Protein AF-A0A2L2LC53-F1 (afdb_monomer_lite)

Radius of gyration: 29.22 Å; chains: 1; bounding box: 79×60×82 Å

Organism: Agrobacterium tumefaciens (NCBI:txid358)

Secondary structure (DSSP, 8-state):
-PPPPHHHHHHHHHHTS-GGGTT-HHHHHHHHHHHHHHHHHHHHHHHHHHHT-TTT--HHHHHHHHHHTT--SEEEE-----------SS--TT----------TT---------STT--------TT--------------TT---TT-TTT--EEEE---HHHHHHHHHHHHHHHTT--SHHHHHHHHHHHH-TT-EEEE-SSSEEEEE-SSPPPHHHHHHHHHHHHHS-PPTTPEEEE----S-----SS------TTPPP--PEE--SS---

Sequence (276 aa):
MECPDKSAFVEERIDRILTQYRESPKLLSIIRQDLEQIADAVIEACEIPSRFDILDATGDQLTIIGRQLGWPRCHCICVPVPVFGFSCGADNPNRPIGGFACTGIDGDILTFYDVDDVDYILTMTTEAGGDFILTDNQVDATHGADWGNCASAGTGDICLSDDEVYRSYLLARRYQVRQLWDIDSLSAAAQHIWGSAATVTSLGGARVAISPGRSLTSLEMIQLPVAFRVLPLAPGISPFINYQTGKVFGFGAGWGGLCDGSSWLCPEPFDPYSCN

Foldseek 3Di:
DDQDDLVCQLVVVVVPDDPVCPPDVVVSVVSSVVSSVVSVVSNVVVCVVVCLDLVPHDDVSLQVNCVVLVHHQKDQAQDPDQADDDPPDDDDPDDRDDDDDDQPPVRDDDDQDPPDPPDRQDADDDPVDDGDDDDDPPPDPDPDDDPPQNPPGHDDMDGNPDSQQSSLLSVQLVCQVVLVADQVNLQVSLCSNLNPLWHKDDPPPLEIEIESLAADDPSVVRCVLVSVVSHNRDPSRFYWYFRDNDDEDDDDPDDDDDDPPHDHRPTHTDDSRHSD

InterPro domains:
  IPR021283 Bacteriophage baseplate wedge 1 protein [PF11041] (16-88)

pLDDT: mean 76.37, std 23.25, range [34.66, 98.31]

Structure (mmCIF, N/CA/C/O backbone):
data_AF-A0A2L2LC53-F1
#
_entry.id   AF-A0A2L2LC53-F1
#
loop_
_atom_site.group_PDB
_atom_site.id
_atom_site.type_symbol
_atom_site.label_atom_id
_atom_site.label_alt_id
_atom_site.label_comp_id
_atom_site.label_asym_id
_atom_site.label_entity_id
_atom_site.label_seq_id
_atom_site.pdbx_PDB_ins_code
_atom_site.Cartn_x
_atom_site.Cartn_y
_atom_site.Cartn_z
_atom_site.occupancy
_atom_site.B_iso_or_equiv
_atom_site.auth_seq_id
_atom_site.auth_comp_id
_atom_site.auth_asym_id
_atom_site.auth_atom_id
_atom_site.pdbx_PDB_model_num
ATOM 1 N N . MET A 1 1 ? -16.263 -6.267 11.782 1.00 72.19 1 MET A N 1
ATOM 2 C CA . MET A 1 1 ? -16.915 -6.586 13.067 1.00 72.19 1 MET A CA 1
ATOM 3 C C . MET A 1 1 ? -18.025 -5.570 13.199 1.00 72.19 1 MET A C 1
ATOM 5 O O . MET A 1 1 ? -17.742 -4.400 12.995 1.00 72.19 1 MET A O 1
ATOM 9 N N .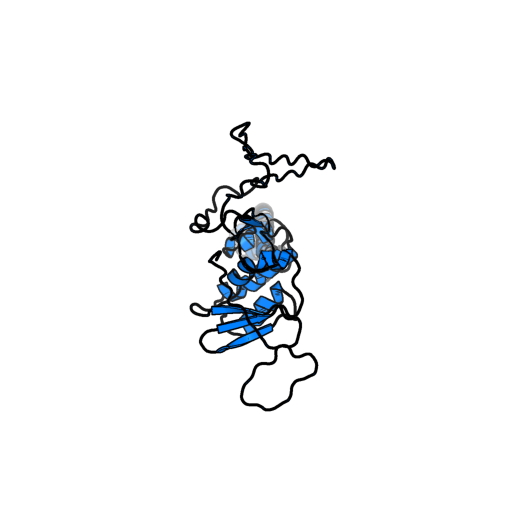 GLU A 1 2 ? -19.267 -6.006 13.360 1.00 89.50 2 GLU A N 1
ATOM 10 C CA . GLU A 1 2 ? -20.397 -5.080 13.461 1.00 89.50 2 GLU A CA 1
ATOM 11 C C . GLU A 1 2 ? -20.327 -4.375 14.820 1.00 89.50 2 GLU A C 1
ATOM 13 O O . GLU A 1 2 ? -20.141 -5.040 15.843 1.00 89.50 2 GLU A O 1
ATOM 18 N N . CYS A 1 3 ? -20.367 -3.041 14.823 1.00 94.00 3 CYS A N 1
ATOM 19 C CA . CYS A 1 3 ? -20.328 -2.262 16.058 1.00 94.00 3 CYS A CA 1
ATOM 20 C C . CYS A 1 3 ? -21.600 -2.558 16.868 1.00 94.00 3 CYS A C 1
ATOM 22 O O . CYS A 1 3 ? -22.688 -2.552 16.289 1.00 94.00 3 CYS A O 1
ATOM 24 N N . PRO A 1 4 ? -21.504 -2.823 18.182 1.00 95.31 4 PRO A N 1
ATOM 25 C CA . PRO A 1 4 ? -22.691 -3.048 18.994 1.00 95.31 4 PRO A CA 1
ATOM 26 C C . PRO A 1 4 ? -23.531 -1.768 19.082 1.00 95.31 4 PRO A C 1
ATOM 28 O O . PRO A 1 4 ? -22.988 -0.670 19.203 1.00 95.31 4 PRO A O 1
ATOM 31 N N . ASP A 1 5 ? -24.858 -1.910 19.070 1.00 97.19 5 ASP A N 1
ATOM 32 C CA . ASP A 1 5 ? -25.754 -0.790 19.357 1.00 97.19 5 ASP A CA 1
ATOM 33 C C . ASP A 1 5 ? -25.550 -0.299 20.800 1.00 97.19 5 ASP A C 1
ATOM 35 O O . ASP A 1 5 ? -25.467 -1.103 21.736 1.00 97.19 5 ASP A O 1
ATOM 39 N N . LYS A 1 6 ? -25.492 1.027 20.982 1.00 97.31 6 LYS A N 1
ATOM 40 C CA . LYS A 1 6 ? -25.231 1.653 22.287 1.00 97.31 6 LYS A CA 1
ATOM 41 C C . LYS A 1 6 ? -26.229 1.183 23.341 1.00 97.31 6 LYS A C 1
ATOM 43 O O . LYS A 1 6 ? -25.837 0.806 24.444 1.00 97.31 6 LYS A O 1
ATOM 48 N N . SER A 1 7 ? -27.518 1.204 23.001 1.00 97.00 7 SER A N 1
ATOM 49 C CA . SER A 1 7 ? -28.588 0.868 23.941 1.00 97.00 7 SER A CA 1
ATOM 50 C C . SER A 1 7 ? -28.586 -0.622 24.277 1.00 97.00 7 SER A C 1
ATOM 52 O O . SER A 1 7 ? -28.694 -0.985 25.448 1.00 97.00 7 SER A O 1
ATOM 54 N N . ALA A 1 8 ? -28.347 -1.477 23.279 1.00 96.69 8 ALA A N 1
ATOM 55 C CA . ALA A 1 8 ? -28.204 -2.911 23.481 1.00 96.69 8 ALA A CA 1
ATOM 56 C C . ALA A 1 8 ? -27.015 -3.241 24.398 1.00 96.69 8 ALA A C 1
ATOM 58 O O . ALA A 1 8 ? -27.163 -4.043 25.318 1.00 96.69 8 ALA A O 1
ATOM 59 N N . PHE A 1 9 ? -25.863 -2.587 24.203 1.00 96.69 9 PHE A N 1
ATOM 60 C CA . PHE A 1 9 ? -24.681 -2.779 25.046 1.00 96.69 9 PHE A CA 1
ATOM 61 C C . PHE A 1 9 ? -24.943 -2.389 26.507 1.00 96.69 9 PHE A C 1
ATOM 63 O O . PHE A 1 9 ? -24.564 -3.122 27.423 1.00 96.69 9 PHE A O 1
ATOM 70 N N . VAL A 1 10 ? -25.597 -1.247 26.739 1.00 97.56 10 VAL A N 1
ATOM 71 C CA . VAL A 1 10 ? -25.908 -0.763 28.092 1.00 97.56 10 VAL A CA 1
ATOM 72 C C . VAL A 1 10 ? -26.899 -1.698 28.789 1.00 97.56 10 VAL A C 1
ATOM 74 O O . VAL A 1 10 ? -26.635 -2.140 29.911 1.00 97.56 10 VAL A O 1
ATOM 77 N N . GLU A 1 11 ? -28.002 -2.057 28.130 1.00 96.25 11 GLU A N 1
ATOM 78 C CA . GLU A 1 11 ? -29.042 -2.894 28.740 1.00 96.25 11 GLU A CA 1
ATOM 79 C C . GLU A 1 11 ? -28.559 -4.334 28.977 1.00 96.25 11 GLU A C 1
ATOM 81 O O . GLU A 1 11 ? -28.806 -4.885 30.051 1.00 96.25 11 GLU A O 1
ATOM 86 N N . GLU A 1 12 ? -27.743 -4.907 28.081 1.00 96.56 12 GLU A N 1
ATOM 87 C CA . GLU A 1 12 ? -27.112 -6.218 28.303 1.00 96.56 12 GLU A CA 1
ATOM 88 C C . GLU A 1 12 ? -26.264 -6.237 29.591 1.00 96.56 12 GLU A C 1
ATOM 90 O O . GLU A 1 12 ? -26.205 -7.238 30.312 1.00 96.56 12 GLU A O 1
ATOM 95 N N . ARG A 1 13 ? -25.586 -5.128 29.909 1.00 96.06 13 ARG A N 1
ATOM 96 C CA . ARG A 1 13 ? -24.740 -5.017 31.106 1.00 96.06 13 ARG A CA 1
ATOM 97 C C . ARG A 1 13 ? -25.543 -4.750 32.368 1.00 96.06 13 ARG A C 1
ATOM 99 O O . ARG A 1 13 ? -25.193 -5.294 33.417 1.00 96.06 13 ARG A O 1
ATOM 106 N N . ILE A 1 14 ? -26.628 -3.992 32.269 1.00 95.31 14 ILE A N 1
ATOM 107 C CA . ILE A 1 14 ? -27.576 -3.799 33.372 1.00 95.31 14 ILE A CA 1
ATOM 108 C C . ILE A 1 14 ? -28.253 -5.112 33.732 1.00 95.31 14 ILE A C 1
ATOM 110 O O . ILE A 1 14 ? -28.413 -5.417 34.916 1.00 95.31 14 ILE A O 1
ATOM 114 N N . ASP A 1 15 ? -28.582 -5.935 32.739 1.00 94.62 15 ASP A N 1
ATOM 115 C CA . ASP A 1 15 ? -29.247 -7.205 32.987 1.00 94.62 15 ASP A CA 1
ATOM 116 C C . ASP A 1 15 ? -28.393 -8.188 33.798 1.00 94.62 15 ASP A C 1
ATOM 118 O O . ASP A 1 15 ? -28.944 -9.016 34.530 1.00 94.62 15 ASP A O 1
ATOM 122 N N . ARG A 1 16 ? -27.062 -8.036 33.755 1.00 94.44 16 ARG A N 1
ATOM 123 C CA . ARG A 1 16 ? -26.098 -8.818 34.547 1.00 94.44 16 ARG A CA 1
ATOM 124 C C . ARG A 1 16 ? -26.012 -8.391 36.017 1.00 94.44 16 ARG A C 1
ATOM 126 O O . ARG A 1 16 ? -25.382 -9.095 36.807 1.00 94.44 16 ARG A O 1
ATOM 133 N N . ILE A 1 17 ? -26.610 -7.262 36.404 1.00 92.62 17 ILE A N 1
ATOM 134 C CA . ILE A 1 17 ? -26.634 -6.814 37.801 1.00 92.62 17 ILE A CA 1
ATOM 135 C C . ILE A 1 17 ? -27.472 -7.796 38.631 1.00 92.62 17 ILE A C 1
ATOM 137 O O . ILE A 1 17 ? -28.609 -8.126 38.284 1.00 92.62 17 ILE A O 1
ATOM 141 N N . LEU A 1 18 ? -26.904 -8.251 39.754 1.00 86.62 18 LEU A N 1
ATOM 142 C CA . LEU A 1 18 ? -27.567 -9.164 40.688 1.00 86.62 18 LEU A CA 1
ATOM 143 C C . LEU A 1 18 ? -28.912 -8.594 41.164 1.00 86.62 18 LEU A C 1
ATOM 145 O O . LEU A 1 18 ? -29.042 -7.398 41.429 1.00 86.62 18 LEU A O 1
ATOM 149 N N . THR A 1 19 ? -29.899 -9.475 41.342 1.00 84.75 19 THR A N 1
ATOM 150 C CA . THR A 1 19 ? -31.294 -9.121 41.665 1.00 84.75 19 THR A CA 1
ATOM 151 C C . THR A 1 19 ? -31.441 -8.211 42.885 1.00 84.75 19 THR A C 1
ATOM 153 O O . THR A 1 19 ? -32.307 -7.345 42.881 1.00 84.75 19 THR A O 1
ATOM 156 N N . GLN A 1 20 ? -30.553 -8.327 43.879 1.00 80.44 20 GLN A N 1
ATOM 157 C CA . GLN A 1 20 ? -30.547 -7.484 45.085 1.00 80.44 20 GLN A CA 1
ATOM 158 C C . GLN A 1 20 ? -30.375 -5.981 44.798 1.00 80.44 20 GLN A C 1
ATOM 160 O O . GLN A 1 20 ? -30.830 -5.156 45.583 1.00 80.44 20 GLN A O 1
ATOM 165 N N . TYR A 1 21 ? -29.743 -5.609 43.681 1.00 83.31 21 TYR A N 1
ATOM 166 C CA . TYR A 1 21 ? -29.492 -4.209 43.319 1.00 83.31 21 TYR A CA 1
ATOM 167 C C . TYR A 1 21 ? -30.457 -3.667 42.254 1.00 83.31 21 TYR A C 1
ATOM 169 O O . TYR A 1 21 ? -30.441 -2.466 41.981 1.00 83.31 21 TYR A O 1
ATOM 177 N N . ARG A 1 22 ? -31.337 -4.509 41.685 1.00 84.19 22 ARG A N 1
ATOM 178 C CA . ARG A 1 22 ? -32.329 -4.082 40.677 1.00 84.19 22 ARG A CA 1
ATOM 179 C C . ARG A 1 22 ? -33.415 -3.164 41.244 1.00 84.19 22 ARG A C 1
ATOM 181 O O . ARG A 1 22 ? -34.040 -2.430 40.488 1.00 84.19 22 ARG A O 1
ATOM 188 N N . GLU A 1 23 ? -33.629 -3.173 42.557 1.00 89.88 23 GLU A N 1
ATOM 189 C CA . GLU A 1 23 ? -34.696 -2.397 43.203 1.00 89.88 23 GLU A CA 1
ATOM 190 C C . GLU A 1 23 ? -34.313 -0.934 43.495 1.00 89.88 23 GLU A C 1
ATOM 192 O O . GLU A 1 23 ? -35.171 -0.144 43.881 1.00 89.88 23 GLU A O 1
ATOM 197 N N . SER A 1 24 ? -33.046 -0.539 43.302 1.00 94.25 24 SER A N 1
ATOM 198 C CA . SER A 1 24 ? -32.581 0.831 43.563 1.00 94.25 24 SER A CA 1
ATOM 199 C C . SER A 1 24 ? -32.501 1.659 42.270 1.00 94.25 24 SER A C 1
ATOM 201 O O . SER A 1 24 ? -31.475 1.629 41.582 1.00 94.25 24 SER A O 1
ATOM 203 N N . PRO A 1 25 ? -33.529 2.463 41.928 1.00 93.25 25 PRO A N 1
ATOM 204 C CA . PRO A 1 25 ? -33.546 3.226 40.677 1.00 93.25 25 PRO A CA 1
ATOM 205 C C . PRO A 1 25 ? -32.422 4.267 40.597 1.00 93.25 25 PRO A C 1
ATOM 207 O O . PRO A 1 25 ? -31.913 4.529 39.512 1.00 93.25 25 PRO A O 1
ATOM 210 N N . LYS A 1 26 ? -31.993 4.825 41.740 1.00 94.62 26 LYS A N 1
ATOM 211 C CA . LYS A 1 26 ? -30.880 5.788 41.802 1.00 94.62 26 LYS A CA 1
ATOM 212 C C . LYS A 1 26 ? -29.529 5.146 41.489 1.00 94.62 26 LYS A C 1
ATOM 214 O O . LYS A 1 26 ? -28.679 5.779 40.876 1.00 94.62 26 LYS A O 1
ATOM 219 N N . LEU A 1 27 ? -29.319 3.901 41.920 1.00 92.69 27 LEU A N 1
ATOM 220 C CA . LEU A 1 27 ? -28.090 3.180 41.601 1.00 92.69 27 LEU A CA 1
ATOM 221 C C . LEU A 1 27 ? -28.065 2.812 40.115 1.00 92.69 27 LEU A C 1
ATOM 223 O O . LEU A 1 27 ? -27.063 3.046 39.446 1.00 92.69 27 LEU A O 1
ATOM 227 N N . LEU A 1 28 ? -29.186 2.312 39.585 1.00 94.19 28 LEU A N 1
ATOM 228 C CA . LEU A 1 28 ? -29.302 1.975 38.166 1.00 94.19 28 LEU A CA 1
ATOM 229 C C . LEU A 1 28 ? -29.114 3.191 37.254 1.00 94.19 28 LEU A C 1
ATOM 231 O O . LEU A 1 28 ? -28.514 3.047 36.195 1.00 94.19 28 LEU A O 1
ATOM 235 N N . SER A 1 29 ? -29.581 4.383 37.646 1.00 96.25 29 SER A N 1
ATOM 236 C CA . SER A 1 29 ? -29.356 5.596 36.850 1.00 96.25 29 SER A CA 1
ATOM 237 C C . SER A 1 29 ? -27.881 5.992 36.784 1.00 96.25 29 SER A C 1
ATOM 239 O O . SER A 1 29 ? -27.419 6.379 35.718 1.00 96.25 29 SER A O 1
ATOM 241 N N . ILE A 1 30 ? -27.139 5.862 37.892 1.00 96.81 30 ILE A N 1
ATOM 242 C CA . ILE A 1 30 ? -25.695 6.150 37.914 1.00 96.81 30 ILE A CA 1
ATOM 243 C C . ILE A 1 30 ? -24.949 5.130 37.047 1.00 96.81 30 ILE A C 1
ATOM 245 O O . ILE A 1 30 ? -24.181 5.512 36.172 1.00 96.81 30 ILE A O 1
ATOM 249 N N . ILE A 1 31 ? -25.243 3.836 37.221 1.00 96.19 31 ILE A N 1
ATOM 250 C CA . ILE A 1 31 ? -24.607 2.775 36.430 1.00 96.19 31 ILE A CA 1
ATOM 251 C C . ILE A 1 31 ? -24.912 2.938 34.935 1.00 96.19 31 ILE A C 1
ATOM 253 O O . ILE A 1 31 ? -24.017 2.749 34.120 1.00 96.19 31 ILE A O 1
ATOM 257 N N . ARG A 1 32 ? -26.144 3.316 34.562 1.00 97.06 32 ARG A N 1
ATOM 258 C CA . ARG A 1 32 ? -26.494 3.638 33.168 1.00 97.06 32 ARG A CA 1
ATOM 259 C C . ARG A 1 32 ? -25.615 4.740 32.607 1.00 97.06 32 ARG A C 1
ATOM 261 O O . ARG A 1 32 ? -25.020 4.541 31.560 1.00 97.06 32 ARG A O 1
ATOM 268 N N . GLN A 1 33 ? -25.512 5.860 33.316 1.00 97.94 33 GLN A N 1
ATOM 269 C CA . GLN A 1 33 ? -24.722 7.001 32.868 1.00 97.94 33 GLN A CA 1
ATOM 270 C C . GLN A 1 33 ? -23.239 6.637 32.669 1.00 97.94 33 GLN A C 1
ATOM 272 O O . GLN A 1 33 ? -22.612 7.095 31.712 1.00 97.94 33 GLN A O 1
ATOM 277 N N . ASP A 1 34 ? -22.679 5.801 33.544 1.00 97.88 34 ASP A N 1
ATOM 278 C CA . ASP A 1 34 ? -21.296 5.333 33.412 1.00 97.88 34 ASP A CA 1
ATOM 279 C C . ASP A 1 34 ? -21.141 4.338 32.250 1.00 97.88 34 ASP A C 1
ATOM 281 O O . ASP A 1 34 ? -20.200 4.430 31.459 1.00 97.88 34 ASP A O 1
ATOM 285 N N . LEU A 1 35 ? -22.084 3.401 32.100 1.00 97.56 35 LEU A N 1
ATOM 286 C CA . LEU A 1 35 ? -22.094 2.448 30.990 1.00 97.56 35 LEU A CA 1
ATOM 287 C C . LEU A 1 35 ? -22.302 3.134 29.640 1.00 97.56 35 LEU A C 1
ATOM 289 O O . LEU A 1 35 ? -21.730 2.677 28.658 1.00 97.56 35 LEU A O 1
ATOM 293 N N . GLU A 1 36 ? -23.074 4.217 29.578 1.00 97.94 36 GLU A N 1
ATOM 294 C CA . GLU A 1 36 ? -23.256 5.019 28.367 1.00 97.94 36 GLU A CA 1
ATOM 295 C C . GLU A 1 36 ? -21.937 5.647 27.907 1.00 97.94 36 GLU A C 1
ATOM 297 O O . GLU A 1 36 ? -21.631 5.576 26.720 1.00 97.94 36 GLU A O 1
ATOM 302 N N . GLN A 1 37 ? -21.124 6.178 28.829 1.00 97.75 37 GLN A N 1
ATOM 303 C CA . GLN A 1 37 ? -19.795 6.717 28.504 1.00 97.75 37 GLN A CA 1
ATOM 304 C C . GLN A 1 37 ? -18.833 5.622 28.029 1.00 97.75 37 GLN A C 1
ATOM 306 O O . GLN A 1 37 ? -18.067 5.819 27.086 1.00 97.75 37 GLN A O 1
ATOM 311 N N . ILE A 1 38 ? -18.877 4.445 28.663 1.00 97.81 38 ILE A N 1
ATOM 312 C CA . ILE A 1 38 ? -18.089 3.286 28.222 1.00 97.81 38 ILE A CA 1
ATOM 313 C C . ILE A 1 38 ? -18.554 2.826 26.837 1.00 97.81 38 ILE A C 1
ATOM 315 O O . ILE A 1 38 ? -17.721 2.506 25.992 1.00 97.81 38 ILE A O 1
ATOM 319 N N . ALA A 1 39 ? -19.864 2.800 26.592 1.00 97.56 39 ALA A N 1
ATOM 320 C CA . ALA A 1 39 ? -20.431 2.422 25.306 1.00 97.56 39 ALA A CA 1
ATOM 321 C C . ALA A 1 39 ? -19.996 3.392 24.201 1.00 97.56 39 ALA A C 1
ATOM 323 O O . ALA A 1 39 ? -19.615 2.932 23.129 1.00 97.56 39 ALA A O 1
ATOM 324 N N . ASP A 1 40 ? -19.959 4.699 24.480 1.00 97.19 40 ASP A N 1
ATOM 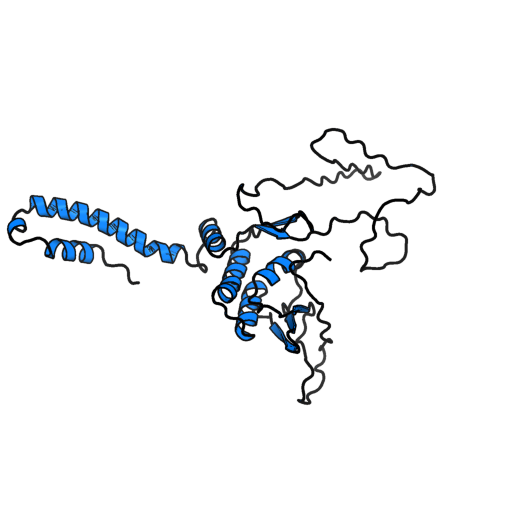325 C CA . ASP A 1 40 ? -19.423 5.698 23.548 1.00 97.19 40 ASP A CA 1
ATOM 326 C C . ASP A 1 40 ? -17.960 5.403 23.198 1.00 97.19 40 ASP A C 1
ATOM 328 O O . ASP A 1 40 ? -17.612 5.308 22.024 1.00 97.19 40 ASP A O 1
ATOM 332 N N . ALA A 1 41 ? -17.112 5.141 24.198 1.00 96.88 41 ALA A N 1
ATOM 333 C CA . ALA A 1 41 ? -15.714 4.783 23.955 1.00 96.88 41 ALA A CA 1
ATOM 334 C C . ALA A 1 41 ? -15.559 3.479 23.148 1.00 96.88 41 ALA A C 1
ATOM 336 O O . ALA A 1 41 ? -14.656 3.370 22.319 1.00 96.88 41 ALA A O 1
ATOM 337 N N . VAL A 1 42 ? -16.427 2.486 23.372 1.00 96.44 42 VAL A N 1
ATOM 338 C CA . VAL A 1 42 ? -16.432 1.228 22.608 1.00 96.44 42 VAL A CA 1
ATOM 339 C C . VAL A 1 42 ? -16.843 1.468 21.159 1.00 96.44 42 VAL A C 1
ATOM 341 O O . VAL A 1 42 ? -16.215 0.903 20.267 1.00 96.44 42 VAL A O 1
ATOM 344 N N . ILE A 1 43 ? -17.861 2.294 20.912 1.00 95.50 43 ILE A N 1
ATOM 345 C CA . ILE A 1 43 ? -18.329 2.617 19.559 1.00 95.50 43 ILE A CA 1
ATOM 346 C C . ILE A 1 43 ? -17.235 3.354 18.787 1.00 95.50 43 ILE A C 1
ATOM 348 O O . ILE A 1 43 ? -16.857 2.902 17.709 1.00 95.50 43 ILE A O 1
ATOM 352 N N . GLU A 1 44 ? -16.643 4.391 19.383 1.00 94.75 44 GLU A N 1
ATOM 353 C CA . GLU A 1 44 ? -15.508 5.119 18.800 1.00 94.75 44 GLU A CA 1
ATOM 354 C C . GLU A 1 44 ? -14.329 4.175 18.509 1.00 94.75 44 GLU A C 1
ATOM 356 O O . GLU A 1 44 ? -13.741 4.199 17.427 1.00 94.75 44 GLU A O 1
ATOM 361 N N . ALA A 1 45 ? -14.017 3.260 19.434 1.00 94.56 45 ALA A N 1
ATOM 362 C CA . ALA A 1 45 ? -12.974 2.260 19.224 1.00 94.56 45 ALA A CA 1
ATOM 363 C C . ALA A 1 45 ? -13.302 1.273 18.090 1.00 94.56 45 ALA A C 1
ATOM 365 O O . ALA A 1 45 ? -12.394 0.806 17.400 1.00 94.56 45 ALA A O 1
ATOM 366 N N . CYS A 1 46 ? -14.580 0.958 17.872 1.00 94.38 46 CYS A N 1
ATOM 367 C CA . CYS A 1 46 ? -15.003 0.101 16.769 1.00 94.38 46 CYS A CA 1
ATOM 368 C C . CYS A 1 46 ? -14.901 0.804 15.406 1.00 94.38 46 CYS A C 1
ATOM 370 O O . CYS A 1 46 ? -14.736 0.119 14.397 1.00 94.38 46 CYS A O 1
ATOM 372 N N . GLU A 1 47 ? -14.938 2.140 15.362 1.00 89.94 47 GLU A N 1
ATOM 373 C CA . GLU A 1 47 ? -14.702 2.909 14.136 1.00 89.94 47 GLU A CA 1
ATOM 374 C C . GLU A 1 47 ? -13.216 3.016 13.771 1.00 89.94 47 GLU A C 1
ATOM 376 O O . GLU A 1 47 ? -12.897 3.212 12.596 1.00 89.94 47 GLU A O 1
ATOM 381 N N . ILE A 1 48 ? -12.292 2.829 14.726 1.00 90.81 48 ILE A N 1
ATOM 382 C CA . ILE A 1 48 ? -10.842 2.955 14.492 1.00 90.81 48 ILE A CA 1
ATOM 383 C C . ILE A 1 48 ? -10.378 2.189 13.239 1.00 90.81 48 ILE A C 1
ATOM 385 O O . ILE A 1 48 ? -9.736 2.810 12.392 1.00 90.81 48 ILE A O 1
ATOM 389 N N . PRO A 1 49 ? -10.708 0.896 13.031 1.00 89.62 49 PRO A N 1
ATOM 390 C CA . PRO A 1 49 ? -10.273 0.172 11.838 1.00 89.62 49 PRO A CA 1
ATOM 391 C C . PRO A 1 49 ? -10.753 0.798 10.525 1.00 89.62 49 PRO A C 1
ATOM 393 O O . PRO A 1 49 ? -10.002 0.788 9.557 1.00 89.62 49 PRO A O 1
ATOM 396 N N . SER A 1 50 ? -11.962 1.374 10.491 1.00 88.25 50 SER A N 1
ATOM 397 C CA . SER A 1 50 ? -12.472 2.055 9.289 1.00 88.25 50 SER A CA 1
ATOM 398 C C . SER A 1 50 ? -11.718 3.348 8.978 1.00 88.25 50 SER A C 1
ATOM 400 O O . SER A 1 50 ? -11.530 3.682 7.815 1.00 88.25 50 SER A O 1
ATOM 402 N N . ARG A 1 51 ? -11.194 4.040 9.999 1.00 87.81 51 ARG A N 1
ATOM 403 C CA . ARG A 1 51 ? -10.335 5.224 9.817 1.00 87.81 51 ARG A CA 1
ATOM 404 C C . ARG A 1 51 ? -8.941 4.879 9.290 1.00 87.81 51 ARG A C 1
ATOM 406 O O . ARG A 1 51 ? -8.238 5.766 8.818 1.00 87.81 51 ARG A O 1
ATOM 413 N N . PHE A 1 52 ? -8.541 3.613 9.390 1.00 92.25 52 PHE A N 1
ATOM 414 C CA . PHE A 1 52 ? -7.269 3.099 8.888 1.00 92.25 52 PHE A CA 1
ATOM 415 C C . PHE A 1 52 ? -7.438 2.223 7.635 1.00 92.25 52 PHE A C 1
ATOM 417 O O . PHE A 1 52 ? -6.544 1.435 7.313 1.00 92.25 52 PHE A O 1
ATOM 424 N N . ASP A 1 53 ? -8.555 2.356 6.909 1.00 94.69 53 ASP A N 1
ATOM 425 C CA . ASP A 1 53 ? -8.670 1.769 5.575 1.00 94.69 53 ASP A CA 1
ATOM 426 C C . ASP A 1 53 ? -7.736 2.508 4.609 1.00 94.69 53 ASP A C 1
ATOM 428 O O . ASP A 1 53 ? -7.807 3.726 4.465 1.00 94.69 53 ASP A O 1
ATOM 432 N N . ILE A 1 54 ? -6.856 1.769 3.930 1.00 96.19 54 ILE A N 1
ATOM 433 C CA . ILE A 1 54 ? -5.921 2.321 2.941 1.00 96.19 54 ILE A CA 1
ATOM 434 C C . ILE A 1 54 ? -6.674 3.080 1.843 1.00 96.19 54 ILE A C 1
ATOM 436 O O . ILE A 1 54 ? -6.144 4.061 1.324 1.00 96.19 54 ILE A O 1
ATOM 440 N N . LEU A 1 55 ? -7.883 2.634 1.485 1.00 96.31 55 LEU A N 1
ATOM 441 C CA . LEU A 1 55 ? -8.662 3.219 0.394 1.00 96.31 55 LEU A CA 1
ATOM 442 C C . LEU A 1 55 ? -9.177 4.626 0.718 1.00 96.31 55 LEU A C 1
ATOM 444 O O . LEU A 1 55 ? -9.197 5.467 -0.176 1.00 96.31 55 LEU A O 1
ATOM 448 N N . ASP A 1 56 ? -9.509 4.887 1.983 1.00 95.56 56 ASP A N 1
ATOM 449 C CA . ASP A 1 56 ? -10.145 6.139 2.414 1.00 95.56 56 ASP A CA 1
ATOM 450 C C . ASP A 1 56 ? -9.226 7.025 3.275 1.00 95.56 56 ASP A C 1
ATOM 452 O O . ASP A 1 56 ? -9.494 8.214 3.459 1.00 95.56 56 ASP A O 1
ATOM 456 N N . ALA A 1 57 ? -8.127 6.476 3.803 1.00 95.69 57 ALA A N 1
ATOM 457 C CA . ALA A 1 57 ? -7.180 7.214 4.631 1.00 95.69 57 ALA A CA 1
ATOM 458 C C . ALA A 1 57 ? -6.493 8.346 3.849 1.00 95.69 57 ALA A C 1
ATOM 460 O O . ALA A 1 57 ? -6.104 8.193 2.685 1.00 95.69 57 ALA A O 1
ATOM 461 N N . THR A 1 58 ? -6.291 9.476 4.531 1.00 96.44 58 THR A N 1
ATOM 462 C CA . THR A 1 58 ? -5.617 10.675 4.003 1.00 96.44 58 THR A CA 1
ATOM 463 C C . THR A 1 58 ? -4.596 11.222 5.007 1.00 96.44 58 THR A C 1
ATOM 465 O O . THR A 1 58 ? -4.622 10.880 6.195 1.00 96.44 58 THR A O 1
ATOM 468 N N . GLY A 1 59 ? -3.650 12.036 4.532 1.00 95.50 59 GLY A N 1
ATOM 469 C CA . GLY A 1 59 ? -2.659 12.745 5.342 1.00 95.50 59 GLY A CA 1
ATOM 470 C C . GLY A 1 59 ? -1.905 11.841 6.323 1.00 95.50 59 GLY A C 1
ATOM 471 O O . GLY A 1 59 ? -1.260 10.859 5.933 1.00 95.50 59 GLY A O 1
ATOM 472 N N . ASP A 1 60 ? -1.997 12.169 7.612 1.00 95.38 60 ASP A N 1
ATOM 473 C CA . ASP A 1 60 ? -1.303 11.466 8.696 1.00 95.38 60 ASP A CA 1
ATOM 474 C C . ASP A 1 60 ? -1.776 10.025 8.892 1.00 95.38 60 ASP A C 1
ATOM 476 O O . ASP A 1 60 ? -0.971 9.167 9.255 1.00 95.38 60 ASP A O 1
ATOM 480 N N . GLN A 1 61 ? -3.048 9.721 8.615 1.00 95.25 61 GLN A N 1
ATOM 481 C CA . GLN A 1 61 ? -3.564 8.353 8.729 1.00 95.25 61 GLN A CA 1
ATOM 482 C C . GLN A 1 61 ? -2.809 7.430 7.773 1.00 95.25 61 GLN A C 1
ATOM 484 O O . GLN A 1 61 ? -2.294 6.387 8.180 1.00 95.25 61 GLN A O 1
ATOM 489 N N . LEU A 1 62 ? -2.662 7.860 6.519 1.00 96.31 62 LEU A N 1
ATOM 490 C CA . LEU A 1 62 ? -1.934 7.117 5.497 1.00 96.31 62 LEU A CA 1
ATOM 491 C C . LEU A 1 62 ? -0.438 7.027 5.838 1.00 96.31 62 LEU A C 1
ATOM 493 O O . LEU A 1 62 ? 0.179 5.973 5.671 1.00 96.31 62 LEU A O 1
ATOM 497 N N . THR A 1 63 ? 0.141 8.095 6.399 1.00 95.75 63 THR A N 1
ATOM 498 C CA . THR A 1 63 ? 1.522 8.101 6.911 1.00 95.75 63 THR A CA 1
ATOM 499 C C . THR A 1 63 ? 1.728 7.054 8.009 1.00 95.75 63 THR A C 1
ATOM 501 O O . THR A 1 63 ? 2.715 6.315 7.973 1.00 95.75 63 THR A O 1
ATOM 504 N N . ILE A 1 64 ? 0.796 6.950 8.963 1.00 95.00 64 ILE A N 1
ATOM 505 C CA . ILE A 1 64 ? 0.834 5.956 10.044 1.00 95.00 64 ILE A CA 1
ATOM 506 C C . ILE A 1 64 ? 0.725 4.543 9.469 1.00 95.00 64 ILE A C 1
ATOM 508 O O . ILE A 1 64 ? 1.526 3.683 9.840 1.00 95.00 64 ILE A O 1
ATOM 512 N N . ILE A 1 65 ? -0.207 4.305 8.537 1.00 95.62 65 ILE A N 1
ATOM 513 C CA . ILE A 1 65 ? -0.364 2.995 7.888 1.00 95.62 65 ILE A CA 1
ATOM 514 C C . ILE A 1 65 ? 0.928 2.597 7.174 1.00 95.62 65 ILE A C 1
ATOM 516 O O . ILE A 1 65 ? 1.439 1.498 7.393 1.00 95.62 65 ILE A O 1
ATOM 520 N N . GLY A 1 66 ? 1.497 3.490 6.363 1.00 95.75 66 GLY A N 1
ATOM 521 C CA . GLY A 1 66 ? 2.738 3.198 5.656 1.00 95.75 66 GLY A CA 1
ATOM 522 C C . GLY A 1 66 ? 3.904 2.924 6.602 1.00 95.75 66 GLY A C 1
ATOM 523 O O . GLY A 1 66 ? 4.617 1.939 6.417 1.00 95.75 66 GLY A O 1
ATOM 524 N N . ARG A 1 67 ? 4.030 3.675 7.706 1.00 94.88 67 ARG A N 1
ATOM 525 C CA . ARG A 1 67 ? 5.030 3.388 8.749 1.00 94.88 67 ARG A CA 1
ATOM 526 C C . ARG A 1 67 ? 4.861 1.982 9.336 1.00 94.88 67 ARG A C 1
ATOM 528 O O . ARG A 1 67 ? 5.854 1.276 9.483 1.00 94.88 67 ARG A O 1
ATOM 535 N N . GLN A 1 68 ? 3.629 1.555 9.619 1.00 93.19 68 GLN A N 1
ATOM 536 C CA . GLN A 1 68 ? 3.350 0.202 10.121 1.00 93.19 68 GLN A CA 1
ATOM 537 C C . GLN A 1 68 ? 3.636 -0.893 9.081 1.00 93.19 68 GLN A C 1
ATOM 539 O O . GLN A 1 68 ? 4.043 -1.995 9.440 1.00 93.19 68 GLN A O 1
ATOM 544 N N . LEU A 1 69 ? 3.494 -0.590 7.788 1.00 94.19 69 LEU A N 1
ATOM 545 C CA . LEU A 1 69 ? 3.866 -1.487 6.685 1.00 94.19 69 LEU A CA 1
ATOM 546 C C . LEU A 1 69 ? 5.378 -1.489 6.370 1.00 94.19 69 LEU A C 1
ATOM 548 O O . LEU A 1 69 ? 5.820 -2.205 5.460 1.00 94.19 69 LEU A O 1
ATOM 552 N N . GLY A 1 70 ? 6.176 -0.705 7.105 1.00 94.25 70 GLY A N 1
ATOM 553 C CA . GLY A 1 70 ? 7.608 -0.525 6.857 1.00 94.25 70 GLY A CA 1
ATOM 554 C C . GLY A 1 70 ? 7.899 0.251 5.570 1.00 94.25 70 GLY A C 1
ATOM 555 O O . GLY A 1 70 ? 8.911 0.007 4.917 1.00 94.25 70 GLY A O 1
ATOM 556 N N . TRP A 1 71 ? 6.983 1.133 5.176 1.00 96.00 71 TRP A N 1
ATOM 557 C CA . TRP A 1 71 ? 7.023 1.913 3.947 1.00 96.00 71 TRP A CA 1
ATOM 558 C C . TRP A 1 71 ? 6.688 3.384 4.244 1.00 96.00 71 TRP A C 1
ATOM 560 O O . TRP A 1 71 ? 5.535 3.778 4.091 1.00 96.00 71 TRP A O 1
ATOM 570 N N . PRO A 1 72 ? 7.639 4.187 4.760 1.00 95.50 72 PRO A N 1
ATOM 571 C CA . PRO A 1 72 ? 7.412 5.610 5.028 1.00 95.50 72 PRO A CA 1
ATOM 572 C C . PRO A 1 72 ? 7.290 6.415 3.723 1.00 95.50 72 PRO A C 1
ATOM 574 O O . PRO A 1 72 ? 7.640 5.924 2.660 1.00 95.50 72 PRO A O 1
ATOM 577 N N . ARG A 1 73 ? 6.826 7.671 3.796 1.00 94.38 73 ARG A N 1
ATOM 578 C CA . ARG A 1 73 ? 6.641 8.532 2.608 1.00 94.38 73 ARG A CA 1
ATOM 579 C C . ARG A 1 73 ? 7.934 8.912 1.897 1.00 94.38 73 ARG A C 1
ATOM 581 O O . ARG A 1 73 ? 7.917 9.095 0.684 1.00 94.38 73 ARG A O 1
ATOM 588 N N . CYS A 1 74 ? 9.009 9.091 2.655 1.00 93.25 74 CYS A N 1
ATOM 589 C CA . CYS A 1 74 ? 10.304 9.490 2.129 1.00 93.25 74 CYS A CA 1
ATOM 590 C C . CYS A 1 74 ? 11.230 8.280 2.066 1.00 93.25 74 CYS A C 1
ATOM 592 O O . CYS A 1 74 ? 11.364 7.523 3.033 1.00 93.25 74 CYS A O 1
ATOM 594 N N . HIS A 1 75 ? 11.859 8.107 0.914 1.00 89.31 75 HIS A N 1
ATOM 595 C CA . HIS A 1 75 ? 12.808 7.043 0.650 1.00 89.31 75 HIS A CA 1
ATOM 596 C C . HIS A 1 75 ? 14.118 7.651 0.181 1.00 89.31 75 HIS A C 1
ATOM 598 O O . HIS A 1 75 ? 14.106 8.494 -0.713 1.00 89.31 75 HIS A O 1
ATOM 604 N N . CYS A 1 76 ? 15.242 7.141 0.680 1.00 84.38 76 CYS A N 1
ATOM 605 C CA . CYS A 1 76 ? 16.506 7.450 0.034 1.00 84.38 76 CYS A CA 1
ATOM 606 C C . CYS A 1 76 ? 16.502 6.855 -1.374 1.00 84.38 76 CYS A C 1
ATOM 608 O O . CYS A 1 76 ? 16.219 5.658 -1.568 1.00 84.38 76 CYS A O 1
ATOM 610 N N . ILE A 1 77 ? 16.905 7.655 -2.344 1.00 81.88 77 ILE A N 1
ATOM 611 C CA . ILE A 1 77 ? 17.232 7.206 -3.683 1.00 81.88 77 ILE A CA 1
ATOM 612 C C . ILE A 1 77 ? 18.690 7.485 -4.006 1.00 81.88 77 ILE A C 1
ATOM 614 O O . ILE A 1 77 ? 19.310 8.470 -3.614 1.00 81.88 77 ILE A O 1
ATOM 618 N N . CYS A 1 78 ? 19.205 6.570 -4.806 1.00 73.62 78 CYS A N 1
ATOM 619 C CA . CYS A 1 78 ? 20.388 6.744 -5.609 1.00 73.62 78 CYS A CA 1
ATOM 620 C C . CYS A 1 78 ? 20.199 7.905 -6.588 1.00 73.62 78 CYS A C 1
ATOM 622 O O . CYS A 1 78 ? 19.769 7.684 -7.718 1.00 73.62 78 CYS A O 1
ATOM 624 N N . VAL A 1 79 ? 20.487 9.137 -6.181 1.00 65.31 79 VAL A N 1
ATOM 625 C CA . VAL A 1 79 ? 20.699 10.201 -7.162 1.00 65.31 79 VAL A CA 1
ATOM 626 C C . VAL A 1 79 ? 22.180 10.157 -7.516 1.00 65.31 79 VAL A C 1
ATOM 628 O O . VAL A 1 79 ? 22.999 10.440 -6.637 1.00 65.31 79 VAL A O 1
ATOM 631 N N . PRO A 1 80 ? 22.557 9.765 -8.749 1.00 57.03 80 PRO A N 1
ATOM 632 C CA . PRO A 1 80 ? 23.940 9.902 -9.167 1.00 57.03 80 PRO A CA 1
ATOM 633 C C . PRO A 1 80 ? 24.301 11.379 -9.041 1.00 57.03 80 PRO A C 1
ATOM 635 O O . PRO A 1 80 ? 23.579 12.239 -9.551 1.00 57.03 80 PRO A O 1
ATOM 638 N N . VAL A 1 81 ? 25.391 11.676 -8.330 1.00 54.50 81 VAL A N 1
ATOM 639 C CA . VAL A 1 81 ? 25.892 13.048 -8.226 1.00 54.50 81 VAL A CA 1
ATOM 640 C C . VAL A 1 81 ? 26.076 13.550 -9.658 1.00 54.50 81 VAL A C 1
ATOM 642 O O . VAL A 1 81 ? 26.794 12.888 -10.418 1.00 54.50 81 VAL A O 1
ATOM 645 N N . PRO A 1 82 ? 25.407 14.645 -10.069 1.00 53.44 82 PRO A N 1
ATOM 646 C CA . PRO A 1 82 ? 25.553 15.156 -11.417 1.00 53.44 82 PRO A CA 1
ATOM 647 C C . PRO A 1 82 ? 27.028 15.471 -11.615 1.00 53.44 82 PRO A C 1
ATOM 649 O O . PRO A 1 82 ? 27.593 16.351 -10.966 1.00 53.44 82 PRO A O 1
ATOM 652 N N . VAL A 1 83 ? 27.682 14.694 -12.471 1.00 49.75 83 VAL A N 1
ATOM 653 C CA . VAL A 1 83 ? 29.079 14.944 -12.769 1.00 49.75 83 VAL A CA 1
ATOM 654 C C . VAL A 1 83 ? 29.095 16.118 -13.733 1.00 49.75 83 VAL A C 1
ATOM 656 O O . VAL A 1 83 ? 28.727 15.978 -14.899 1.00 49.75 83 VAL A O 1
ATOM 659 N N . PHE A 1 84 ? 29.445 17.300 -13.228 1.00 46.84 84 PHE A N 1
ATOM 660 C CA . PHE A 1 84 ? 29.642 18.473 -14.068 1.00 46.84 84 PHE A CA 1
ATOM 661 C C . PHE A 1 84 ? 30.762 18.169 -15.069 1.00 46.84 84 PHE A C 1
ATOM 663 O O . PHE A 1 84 ? 31.913 17.956 -14.689 1.00 46.84 84 PHE A O 1
ATOM 670 N N . GLY A 1 85 ? 30.411 18.134 -16.351 1.00 47.31 85 GLY A N 1
ATOM 671 C CA . GLY A 1 85 ? 31.344 17.961 -17.454 1.00 47.31 85 GLY A CA 1
ATOM 672 C C . GLY A 1 85 ? 30.901 18.814 -18.633 1.00 47.31 85 GLY A C 1
ATOM 673 O O . GLY A 1 85 ? 29.727 18.821 -19.001 1.00 47.31 85 GLY A O 1
ATOM 674 N N . PHE A 1 86 ? 31.832 19.550 -19.231 1.00 48.91 86 PHE A N 1
ATOM 675 C CA . PHE A 1 86 ? 31.597 20.155 -20.536 1.00 48.91 86 PHE A CA 1
ATOM 676 C C . PHE A 1 86 ? 31.608 19.033 -21.581 1.00 48.91 86 PHE A C 1
ATOM 678 O O . PHE A 1 86 ? 32.495 18.179 -21.560 1.00 48.91 86 PHE A O 1
ATOM 685 N N . SER A 1 87 ? 30.619 19.007 -22.479 1.00 46.47 87 SER A N 1
ATOM 686 C CA . SER A 1 87 ? 30.603 18.068 -23.606 1.00 46.47 87 SER A CA 1
ATOM 687 C C . SER A 1 87 ? 31.844 18.307 -24.467 1.00 46.47 87 SER A C 1
ATOM 689 O O . SER A 1 87 ? 31.927 19.296 -25.195 1.00 46.47 87 SER A O 1
ATOM 691 N N . CYS A 1 88 ? 32.827 17.411 -24.382 1.00 43.09 88 CYS A N 1
ATOM 692 C CA . CYS A 1 88 ? 34.040 17.453 -25.198 1.00 43.09 88 CYS A CA 1
ATOM 693 C C . CYS A 1 88 ? 33.776 16.973 -26.635 1.00 43.09 88 CYS A C 1
ATOM 695 O O . CYS A 1 88 ? 34.542 16.173 -27.151 1.00 43.09 88 CYS A O 1
ATOM 697 N N . GLY A 1 89 ? 32.706 17.442 -27.283 1.00 49.94 89 GLY A N 1
ATOM 698 C CA . GLY A 1 89 ? 32.407 17.149 -28.685 1.00 49.94 89 GLY A CA 1
ATOM 699 C C . GLY A 1 89 ? 32.039 15.686 -28.994 1.00 49.94 89 GLY A C 1
ATOM 700 O O . GLY A 1 89 ? 32.650 14.735 -28.520 1.00 49.94 89 GLY A O 1
ATOM 701 N N . ALA A 1 90 ? 31.055 15.545 -29.886 1.00 51.38 90 ALA A N 1
ATOM 702 C CA . ALA A 1 90 ? 30.354 14.325 -30.300 1.00 51.38 90 ALA A CA 1
ATOM 703 C C . ALA A 1 90 ? 29.434 13.706 -29.227 1.00 51.38 90 ALA A C 1
ATOM 705 O O . ALA A 1 90 ? 29.872 13.132 -28.231 1.00 51.38 90 ALA A O 1
ATOM 706 N N . ASP A 1 91 ? 28.130 13.814 -29.500 1.00 46.88 91 ASP A N 1
ATOM 707 C CA . ASP A 1 91 ? 27.016 13.320 -28.693 1.00 46.88 91 ASP A CA 1
ATOM 708 C C . ASP A 1 91 ? 27.172 11.834 -28.365 1.00 46.88 91 ASP A C 1
ATOM 710 O O . ASP A 1 91 ? 27.036 10.965 -29.229 1.00 46.88 91 ASP A O 1
ATOM 714 N N . ASN A 1 92 ? 27.428 11.523 -27.097 1.00 49.66 92 ASN A N 1
ATOM 715 C CA . ASN A 1 92 ? 27.326 10.161 -26.598 1.00 49.66 92 ASN A CA 1
ATOM 716 C C . ASN A 1 92 ? 26.370 10.155 -25.394 1.00 49.66 92 ASN A C 1
ATOM 718 O O . ASN A 1 92 ? 26.767 10.578 -24.310 1.00 49.66 92 ASN A O 1
ATOM 722 N N . PRO A 1 93 ? 25.106 9.721 -25.565 1.00 54.88 93 PRO A N 1
ATOM 723 C CA . PRO A 1 93 ? 24.047 9.936 -24.574 1.00 54.88 93 PRO A CA 1
ATOM 724 C C . PRO A 1 93 ? 24.178 9.109 -23.283 1.00 54.88 93 PRO A C 1
ATOM 726 O O . PRO A 1 93 ? 23.431 9.355 -22.345 1.00 54.88 93 PRO A O 1
ATOM 729 N N . ASN A 1 94 ? 25.120 8.159 -23.198 1.00 45.91 94 ASN A N 1
ATOM 730 C CA . ASN A 1 94 ? 25.110 7.124 -22.153 1.00 45.91 94 ASN A CA 1
ATOM 731 C C . ASN A 1 94 ? 26.409 7.006 -21.330 1.00 45.91 94 ASN A C 1
ATOM 733 O O . ASN A 1 94 ? 26.739 5.909 -20.878 1.00 45.91 94 ASN A O 1
ATOM 737 N N . ARG A 1 95 ? 27.190 8.078 -21.128 1.00 46.66 95 ARG A N 1
ATOM 738 C CA . ARG A 1 95 ? 28.341 8.020 -20.201 1.00 46.66 95 ARG A CA 1
ATOM 739 C C . ARG A 1 95 ? 28.417 9.227 -19.260 1.00 46.66 95 ARG A C 1
ATOM 741 O O . ARG A 1 95 ? 28.617 10.334 -19.753 1.00 46.66 95 ARG A O 1
ATOM 748 N N . PRO A 1 96 ? 28.361 9.030 -17.928 1.00 43.69 96 PRO A N 1
ATOM 749 C CA . PRO A 1 96 ? 28.802 10.042 -16.976 1.00 43.69 96 PRO A CA 1
ATOM 750 C C . PRO A 1 96 ? 30.334 10.159 -17.054 1.00 43.69 96 PRO A C 1
ATOM 752 O O . PRO A 1 96 ? 31.060 9.198 -16.796 1.00 43.69 96 PRO A O 1
ATOM 755 N N . ILE A 1 97 ? 30.839 11.318 -17.485 1.00 42.72 97 ILE A N 1
ATOM 756 C CA . ILE A 1 97 ? 32.278 11.594 -17.610 1.00 42.72 97 ILE A CA 1
ATOM 757 C C . ILE A 1 97 ? 32.779 12.189 -16.292 1.00 42.72 97 ILE A C 1
ATOM 759 O O . ILE A 1 97 ? 32.339 13.264 -15.905 1.00 42.72 97 ILE A O 1
ATOM 763 N N . GLY A 1 98 ? 33.709 11.500 -15.625 1.00 39.12 98 GLY A N 1
ATOM 764 C CA . GLY A 1 98 ? 34.398 11.954 -14.413 1.00 39.12 98 GLY A CA 1
ATOM 765 C C . GLY A 1 98 ? 35.423 13.072 -14.642 1.00 39.12 98 GLY A C 1
ATOM 766 O O . GLY A 1 98 ? 36.307 12.909 -15.474 1.00 39.12 98 GLY A O 1
ATOM 767 N N . GLY A 1 99 ? 35.349 14.127 -13.817 1.00 34.66 99 GLY A N 1
ATOM 768 C CA . GLY A 1 99 ? 36.491 14.867 -13.245 1.00 34.66 99 GLY A CA 1
ATOM 769 C C . GLY A 1 99 ? 37.271 15.863 -14.123 1.00 34.66 99 GLY A C 1
ATOM 770 O O . GLY A 1 99 ? 37.775 15.532 -15.188 1.00 34.66 99 GLY A O 1
ATOM 771 N N . PHE A 1 100 ? 37.438 17.085 -13.601 1.00 39.59 100 PHE A N 1
ATOM 772 C CA . PHE A 1 100 ? 38.057 18.259 -14.233 1.00 39.59 100 PHE A CA 1
ATOM 773 C C . PHE A 1 100 ? 39.541 18.110 -14.625 1.00 39.59 100 PHE A C 1
ATOM 775 O O . PHE A 1 100 ? 40.391 17.874 -13.771 1.00 39.59 100 PHE A O 1
ATOM 782 N N . ALA A 1 101 ? 39.847 18.409 -15.894 1.00 34.81 101 ALA A N 1
ATOM 783 C CA . ALA A 1 101 ? 40.951 19.281 -16.321 1.00 34.81 101 ALA A CA 1
ATOM 784 C C . ALA A 1 101 ? 40.809 19.587 -17.825 1.00 34.81 101 ALA A C 1
ATOM 786 O O . ALA A 1 101 ? 41.371 18.897 -18.674 1.00 34.81 101 ALA A O 1
ATOM 787 N N . CYS A 1 102 ? 40.076 20.645 -18.166 1.00 37.16 102 CYS A N 1
ATOM 788 C CA . CYS A 1 102 ? 40.319 21.350 -19.419 1.00 37.16 102 CYS A CA 1
ATOM 789 C C . CYS A 1 102 ? 40.984 22.669 -19.045 1.00 37.16 102 CYS A C 1
ATOM 791 O O . CYS A 1 102 ? 40.354 23.535 -18.446 1.00 37.16 102 CYS A O 1
ATOM 793 N N . THR A 1 103 ? 42.263 22.818 -19.377 1.00 37.69 103 THR A N 1
ATOM 794 C CA . THR A 1 103 ? 42.834 24.148 -19.586 1.00 37.69 103 THR A CA 1
ATOM 795 C C . THR A 1 103 ? 41.979 24.831 -20.647 1.00 37.69 103 THR A C 1
ATOM 797 O O . THR A 1 103 ? 41.854 24.300 -21.754 1.00 37.69 103 THR A O 1
ATOM 800 N N . GLY A 1 104 ? 41.359 25.964 -20.308 1.00 40.91 104 GLY A N 1
ATOM 801 C CA . GLY A 1 104 ? 40.717 26.809 -21.309 1.00 40.91 104 GLY A CA 1
ATOM 802 C C . GLY A 1 104 ? 41.718 27.168 -22.408 1.00 40.91 104 GLY A C 1
ATOM 803 O O . GLY A 1 104 ? 42.929 27.161 -22.178 1.00 40.91 104 GLY A O 1
ATOM 804 N N . ILE A 1 105 ? 41.216 27.495 -23.599 1.00 44.50 105 ILE A N 1
ATOM 805 C CA . ILE A 1 105 ? 42.046 27.911 -24.743 1.00 44.50 105 ILE A CA 1
ATOM 806 C C . ILE A 1 105 ? 42.910 29.148 -24.384 1.00 44.50 105 ILE A C 1
ATOM 808 O O . ILE A 1 105 ? 43.959 29.343 -24.993 1.00 44.50 105 ILE A O 1
ATOM 812 N N . ASP A 1 106 ? 42.547 29.873 -23.314 1.00 50.06 106 ASP A N 1
ATOM 813 C CA . ASP A 1 106 ? 43.242 31.060 -22.795 1.00 50.06 106 ASP A CA 1
ATOM 814 C C . ASP A 1 106 ? 43.958 30.868 -21.433 1.00 50.06 106 ASP A C 1
ATOM 816 O O . ASP A 1 106 ? 44.587 31.796 -20.935 1.00 50.06 106 ASP A O 1
ATOM 820 N N . GLY A 1 107 ? 43.930 29.671 -20.828 1.00 42.81 107 GLY A N 1
ATOM 821 C CA . GLY A 1 107 ? 44.716 29.358 -19.619 1.00 42.81 107 GLY A CA 1
ATOM 822 C C . GLY A 1 107 ? 44.149 29.803 -18.259 1.00 42.81 107 GLY A C 1
ATOM 823 O O . GLY A 1 107 ? 44.818 29.583 -17.249 1.00 42.81 107 GLY A O 1
ATOM 824 N N . ASP A 1 108 ? 42.938 30.359 -18.191 1.00 44.75 108 ASP A N 1
ATOM 825 C CA . ASP A 1 108 ? 42.334 30.772 -16.916 1.00 44.75 108 ASP A CA 1
ATOM 826 C C . ASP A 1 108 ? 41.785 29.590 -16.096 1.00 44.75 108 ASP A C 1
ATOM 828 O O . ASP A 1 108 ? 41.102 28.693 -16.600 1.00 44.75 108 ASP A O 1
ATOM 832 N N . ILE A 1 109 ? 42.106 29.600 -14.799 1.00 43.00 109 ILE A N 1
ATOM 833 C CA . ILE A 1 109 ? 41.693 28.609 -13.800 1.00 43.00 109 ILE A CA 1
ATOM 834 C C . ILE A 1 109 ? 40.430 29.126 -13.105 1.00 43.00 109 ILE A C 1
ATOM 836 O O . ILE A 1 109 ? 40.462 30.175 -12.466 1.00 43.00 109 ILE A O 1
ATOM 840 N N . LEU A 1 110 ? 39.331 28.372 -13.182 1.00 43.69 110 LEU A N 1
ATOM 841 C CA . LEU A 1 110 ? 38.149 28.601 -12.347 1.00 43.69 110 LEU A CA 1
ATOM 842 C C . LEU A 1 110 ? 38.498 28.280 -10.887 1.00 43.69 110 LEU A C 1
ATOM 844 O O . LEU A 1 110 ? 38.810 27.134 -10.560 1.00 43.69 110 LEU A O 1
ATOM 848 N N . THR A 1 111 ? 38.456 29.281 -10.012 1.00 43.22 111 THR A N 1
ATOM 849 C CA . THR A 1 111 ? 38.645 29.112 -8.569 1.00 43.22 111 THR A CA 1
ATOM 850 C C . THR A 1 111 ? 37.304 29.193 -7.848 1.00 43.22 111 THR A C 1
ATOM 852 O O . THR A 1 111 ? 36.535 30.134 -8.028 1.00 43.22 111 THR A O 1
ATOM 855 N N . PHE A 1 112 ? 37.023 28.191 -7.017 1.00 41.84 112 PHE A N 1
ATOM 856 C CA . PHE A 1 112 ? 35.907 28.225 -6.079 1.00 41.84 112 PHE A CA 1
ATOM 857 C C . PHE A 1 112 ? 36.358 28.993 -4.837 1.00 41.84 112 PHE A C 1
ATOM 859 O O . PHE A 1 112 ? 37.378 28.647 -4.239 1.00 41.84 112 PHE A O 1
ATOM 866 N N . TYR A 1 113 ? 35.617 30.034 -4.467 1.00 45.25 113 TYR A N 1
ATOM 867 C CA . TYR A 1 113 ? 35.779 30.693 -3.179 1.00 45.25 113 TYR A CA 1
ATOM 868 C C . TYR A 1 113 ? 34.667 30.208 -2.259 1.00 45.25 113 TYR A C 1
ATOM 870 O O . TYR A 1 113 ? 33.495 30.477 -2.501 1.00 45.25 113 TYR A O 1
ATOM 878 N N . ASP A 1 114 ? 35.067 29.462 -1.237 1.00 45.16 114 ASP A N 1
ATOM 879 C CA . ASP A 1 114 ? 34.239 29.165 -0.077 1.00 45.16 114 ASP A CA 1
ATOM 880 C C . ASP A 1 114 ? 34.128 30.454 0.738 1.00 45.16 114 ASP A C 1
ATOM 882 O O . ASP A 1 114 ? 35.148 30.983 1.197 1.00 45.16 114 ASP A O 1
ATOM 886 N N . VAL A 1 115 ? 32.932 31.041 0.778 1.00 52.56 115 VAL A N 1
ATOM 887 C CA . VAL A 1 115 ? 32.740 32.343 1.426 1.00 52.56 115 VAL A CA 1
ATOM 888 C C . VAL A 1 115 ? 32.290 32.165 2.869 1.00 52.56 115 VAL A C 1
ATOM 890 O O . VAL A 1 115 ? 32.690 32.984 3.684 1.00 52.56 115 VAL A O 1
ATOM 893 N N . ASP A 1 116 ? 31.574 31.084 3.197 1.00 49.34 116 ASP A N 1
ATOM 894 C CA . ASP A 1 116 ? 31.093 30.759 4.541 1.00 49.34 116 ASP A CA 1
ATOM 895 C C . ASP A 1 116 ? 30.755 29.248 4.608 1.00 49.34 116 ASP A C 1
ATOM 897 O O . ASP A 1 116 ? 30.075 28.752 3.710 1.00 49.34 116 ASP A O 1
ATOM 901 N N . ASP A 1 117 ? 31.166 28.544 5.681 1.00 51.81 117 ASP A N 1
ATOM 902 C CA . ASP A 1 117 ? 31.073 27.076 5.931 1.00 51.81 117 ASP A CA 1
ATOM 903 C C . ASP A 1 117 ? 29.643 26.458 5.902 1.00 51.81 117 ASP A C 1
ATOM 905 O O . ASP A 1 117 ? 29.400 25.393 6.479 1.00 51.81 117 ASP A O 1
ATOM 909 N N . VAL A 1 118 ? 28.654 27.126 5.310 1.00 51.53 118 VAL A N 1
ATOM 910 C CA . VAL A 1 118 ? 27.239 26.758 5.423 1.00 51.53 118 VAL A CA 1
ATOM 911 C C . VAL A 1 118 ? 26.559 26.540 4.071 1.00 51.53 118 VAL A C 1
ATOM 913 O O . VAL A 1 118 ? 25.662 25.712 4.032 1.00 51.53 118 VAL A O 1
ATOM 916 N N . ASP A 1 119 ? 27.004 27.143 2.958 1.00 47.22 119 ASP A N 1
ATOM 917 C CA . ASP A 1 119 ? 26.351 26.954 1.649 1.00 47.22 119 ASP A CA 1
ATOM 918 C C . ASP A 1 119 ? 27.312 27.147 0.456 1.00 47.22 119 ASP A C 1
ATOM 920 O O . ASP A 1 119 ? 28.023 28.147 0.356 1.00 47.22 119 ASP A O 1
ATOM 924 N N . TYR A 1 120 ? 27.279 26.237 -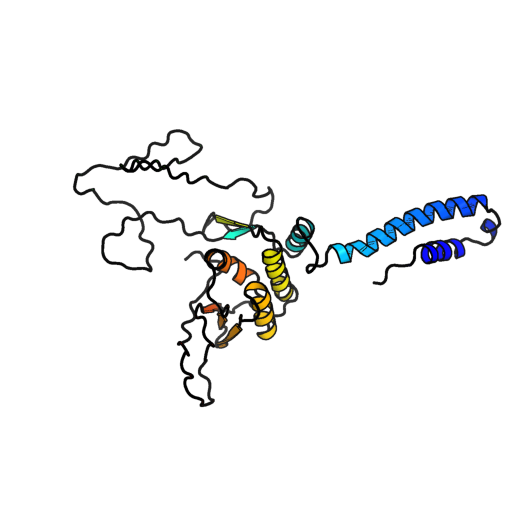0.529 1.00 45.62 120 TYR A N 1
ATOM 925 C CA . TYR A 1 120 ? 27.951 26.443 -1.819 1.00 45.62 120 TYR A CA 1
ATOM 926 C C . TYR A 1 120 ? 27.059 27.270 -2.755 1.00 45.62 120 TYR A C 1
ATOM 928 O O . TYR A 1 120 ? 26.129 26.744 -3.366 1.00 45.62 120 TYR A O 1
ATOM 936 N N . ILE A 1 121 ? 27.360 28.559 -2.926 1.00 44.19 121 ILE A N 1
ATOM 937 C CA . ILE A 1 121 ? 26.688 29.402 -3.925 1.00 44.19 121 ILE A CA 1
ATOM 938 C C . ILE A 1 121 ? 27.467 29.333 -5.241 1.00 44.19 121 ILE A C 1
ATOM 940 O O . ILE A 1 121 ? 28.574 29.856 -5.359 1.00 44.19 121 ILE A O 1
ATOM 944 N N . LEU A 1 122 ? 26.885 28.692 -6.256 1.00 42.28 122 LEU A N 1
ATOM 945 C CA . LEU A 1 122 ? 27.449 28.670 -7.603 1.00 42.28 122 LEU A CA 1
ATOM 946 C C . LEU A 1 122 ? 26.932 29.871 -8.406 1.00 42.28 122 LEU A C 1
ATOM 948 O O . LEU A 1 122 ? 25.901 29.791 -9.070 1.00 42.28 122 LEU A O 1
ATOM 952 N N . THR A 1 123 ? 27.640 30.997 -8.356 1.00 41.50 123 THR A N 1
ATOM 953 C CA . THR A 1 123 ? 27.269 32.187 -9.136 1.00 41.50 123 THR A CA 1
ATOM 954 C C . THR A 1 123 ? 27.883 32.108 -10.534 1.00 41.50 123 THR A C 1
ATOM 956 O O . THR A 1 123 ? 29.094 32.247 -10.699 1.00 41.50 123 THR A O 1
ATOM 959 N N . MET A 1 124 ? 27.063 31.890 -11.565 1.00 43.56 124 MET A N 1
ATOM 960 C CA . MET A 1 124 ? 27.490 32.028 -12.961 1.00 43.56 124 MET A CA 1
ATOM 961 C C . MET A 1 124 ? 27.097 33.407 -13.490 1.00 43.56 124 MET A C 1
ATOM 963 O O . MET A 1 124 ? 25.948 33.642 -13.856 1.00 43.56 124 MET A O 1
ATOM 967 N N . THR A 1 125 ? 28.060 34.318 -13.595 1.00 40.72 125 THR A N 1
ATOM 968 C CA . THR A 1 125 ? 27.876 35.575 -14.324 1.00 40.72 125 THR A CA 1
ATOM 969 C C . THR A 1 125 ? 27.901 35.302 -15.825 1.00 40.72 125 THR A C 1
ATOM 971 O O . THR A 1 125 ? 28.941 35.334 -16.476 1.00 40.72 125 THR A O 1
ATOM 974 N N . THR A 1 126 ? 26.735 35.020 -16.399 1.00 44.44 126 THR A N 1
ATOM 975 C CA . THR A 1 126 ? 26.551 35.150 -17.849 1.00 44.44 126 THR A CA 1
ATOM 976 C C . THR A 1 126 ? 26.235 36.608 -18.180 1.00 44.44 126 THR A C 1
ATOM 978 O O . THR A 1 126 ? 25.593 37.303 -17.392 1.00 44.44 126 THR A O 1
ATOM 981 N N . GLU A 1 127 ? 26.626 37.084 -19.366 1.00 49.62 127 GLU A N 1
ATOM 982 C CA . GLU A 1 127 ? 26.289 38.441 -19.843 1.00 49.62 127 GLU A CA 1
ATOM 983 C C . GLU A 1 127 ? 24.764 38.700 -19.940 1.00 49.62 127 GLU A C 1
ATOM 985 O O . GLU A 1 127 ? 24.340 39.828 -20.177 1.00 49.62 127 GLU A O 1
ATOM 990 N N . ALA A 1 128 ? 23.931 37.672 -19.723 1.00 47.88 128 ALA A N 1
ATOM 991 C CA . ALA A 1 128 ? 22.472 37.732 -19.750 1.00 47.88 128 ALA A CA 1
ATOM 992 C C . ALA A 1 128 ? 21.793 37.846 -18.363 1.00 47.88 128 ALA A C 1
ATOM 994 O O . ALA A 1 128 ? 20.568 37.938 -18.315 1.00 47.88 128 ALA A O 1
ATOM 995 N N . GLY A 1 129 ? 22.540 37.881 -17.250 1.00 38.34 129 GLY A N 1
ATOM 996 C CA . GLY A 1 129 ? 22.022 38.323 -15.944 1.00 38.34 129 GLY A CA 1
ATOM 997 C C . GLY A 1 129 ? 20.893 37.481 -15.327 1.00 38.34 129 GLY A C 1
ATOM 998 O O . GLY A 1 129 ? 19.905 38.045 -14.862 1.00 38.34 129 GLY A O 1
ATOM 999 N N . GLY A 1 130 ? 21.024 36.151 -15.310 1.00 39.41 130 GLY A N 1
ATOM 1000 C CA . GLY A 1 130 ? 20.116 35.265 -14.572 1.00 39.41 130 GLY A CA 1
ATOM 1001 C C . GLY A 1 130 ? 20.845 34.479 -13.484 1.00 39.41 130 GLY A C 1
ATOM 1002 O O . GLY A 1 130 ? 21.723 33.684 -13.810 1.00 39.41 130 GLY A O 1
ATOM 1003 N N . ASP A 1 131 ? 20.454 34.673 -12.223 1.00 41.16 131 ASP A N 1
ATOM 1004 C CA . ASP A 1 131 ? 20.920 33.862 -11.092 1.00 41.16 131 ASP A CA 1
ATOM 1005 C C . ASP A 1 131 ? 20.099 32.569 -10.991 1.00 41.16 131 ASP A C 1
ATOM 1007 O O . ASP A 1 131 ? 18.867 32.590 -11.060 1.00 41.16 131 ASP A O 1
ATOM 1011 N N . PHE A 1 132 ? 20.777 31.436 -10.802 1.00 40.75 132 PHE A N 1
ATOM 1012 C CA . PHE A 1 132 ? 20.151 30.144 -10.524 1.00 40.75 132 PHE A CA 1
ATOM 1013 C C . PHE A 1 132 ? 20.587 29.691 -9.129 1.00 40.75 132 PHE A C 1
ATOM 1015 O O . PHE A 1 132 ? 21.770 29.452 -8.900 1.00 40.75 132 PHE A O 1
ATOM 1022 N N . ILE A 1 133 ? 19.643 29.599 -8.189 1.00 40.56 133 ILE A N 1
ATOM 1023 C CA . ILE A 1 133 ? 19.914 29.177 -6.809 1.00 40.56 133 ILE A CA 1
ATOM 1024 C C . ILE A 1 133 ? 19.540 27.698 -6.679 1.00 40.56 133 ILE A C 1
ATOM 1026 O O . ILE A 1 133 ? 18.374 27.334 -6.829 1.00 40.56 133 ILE A O 1
ATOM 1030 N N . LEU A 1 134 ? 20.527 26.846 -6.400 1.00 40.44 134 LEU A N 1
ATOM 1031 C CA . LEU A 1 134 ? 20.314 25.467 -5.963 1.00 40.44 134 LEU A CA 1
ATOM 1032 C C . LEU A 1 134 ? 20.276 25.474 -4.431 1.00 40.44 134 LEU A C 1
ATOM 1034 O O . LEU A 1 134 ? 21.323 25.458 -3.795 1.00 40.44 134 LEU A O 1
ATOM 1038 N N . THR A 1 135 ? 19.090 25.562 -3.830 1.00 38.91 135 THR A N 1
ATOM 1039 C CA . THR A 1 135 ? 18.950 25.386 -2.377 1.00 38.91 135 THR A CA 1
ATOM 1040 C C . THR A 1 135 ? 18.924 23.900 -2.036 1.00 38.91 135 THR A C 1
ATOM 1042 O O . THR A 1 135 ? 18.144 23.146 -2.624 1.00 38.91 135 THR A O 1
ATOM 1045 N N . ASP A 1 136 ? 19.743 23.493 -1.068 1.00 40.88 136 ASP A N 1
ATOM 1046 C CA . ASP A 1 136 ? 19.641 22.191 -0.416 1.00 40.88 136 ASP A CA 1
ATOM 1047 C C . ASP A 1 136 ? 18.311 22.115 0.355 1.00 40.88 136 ASP A C 1
ATOM 1049 O O . ASP A 1 136 ? 18.085 22.830 1.330 1.00 40.88 136 ASP A O 1
ATOM 1053 N N . ASN A 1 137 ? 17.386 21.277 -0.114 1.00 39.75 137 ASN A N 1
ATOM 1054 C CA . ASN A 1 137 ? 16.092 21.038 0.530 1.00 39.75 137 ASN A CA 1
ATOM 1055 C C . ASN A 1 137 ? 16.204 19.960 1.631 1.00 39.75 137 ASN A C 1
ATOM 1057 O O . ASN A 1 137 ? 15.352 19.077 1.718 1.00 39.75 137 ASN A O 1
ATOM 1061 N N . GLN A 1 138 ? 17.227 20.019 2.490 1.00 42.97 138 GLN A N 1
ATOM 1062 C CA . GLN A 1 138 ? 17.413 19.087 3.616 1.00 42.97 138 GLN A CA 1
ATOM 1063 C C . GLN A 1 138 ? 16.598 19.413 4.884 1.00 42.97 138 GLN A C 1
ATOM 1065 O O . GLN A 1 138 ? 16.922 18.957 5.982 1.00 42.97 138 GLN A O 1
ATOM 1070 N N . VAL A 1 139 ? 15.500 20.162 4.777 1.00 39.19 139 VAL A N 1
ATOM 1071 C CA . VAL A 1 139 ? 14.633 20.436 5.932 1.00 39.19 139 VAL A CA 1
ATOM 1072 C C . VAL A 1 139 ? 13.456 19.451 5.924 1.00 39.19 139 VAL A C 1
ATOM 1074 O O . VAL A 1 139 ? 12.654 19.470 4.999 1.00 39.19 139 VAL A O 1
ATOM 1077 N N . ASP A 1 140 ? 13.376 18.613 6.967 1.00 42.69 140 ASP A N 1
ATOM 1078 C CA . ASP A 1 140 ? 12.289 17.673 7.337 1.00 42.69 140 ASP A CA 1
ATOM 1079 C C . ASP A 1 140 ? 12.475 16.159 7.096 1.00 42.69 140 ASP A C 1
ATOM 1081 O O . ASP A 1 140 ? 11.506 15.392 7.112 1.00 42.69 140 ASP A O 1
ATOM 1085 N N . ALA A 1 141 ? 13.710 15.652 7.044 1.00 43.06 141 ALA A N 1
ATOM 1086 C CA . ALA A 1 141 ? 13.935 14.247 7.399 1.00 43.06 141 ALA A CA 1
ATOM 1087 C C . ALA A 1 141 ? 13.781 14.083 8.927 1.00 43.06 141 ALA A C 1
ATOM 1089 O O . ALA A 1 141 ? 14.675 14.398 9.711 1.00 43.06 141 ALA A O 1
ATOM 1090 N N . THR A 1 142 ? 12.609 13.628 9.380 1.00 44.81 142 THR A N 1
ATOM 1091 C CA . THR A 1 142 ? 12.312 13.359 10.798 1.00 44.81 142 THR A CA 1
ATOM 1092 C C . THR A 1 142 ? 13.426 12.555 11.482 1.00 44.81 142 THR A C 1
ATOM 1094 O O . THR A 1 142 ? 13.716 11.431 11.070 1.00 44.81 142 THR A O 1
ATOM 1097 N N . HIS A 1 143 ? 13.993 13.096 12.567 1.00 37.97 143 HIS A N 1
ATOM 1098 C CA . HIS A 1 143 ? 14.946 12.410 13.448 1.00 37.97 143 HIS A CA 1
ATOM 1099 C C . HIS A 1 143 ? 14.438 11.004 13.835 1.00 37.97 143 HIS A C 1
ATOM 1101 O O . HIS A 1 143 ? 13.432 10.879 14.536 1.00 37.97 143 HIS A O 1
ATOM 1107 N N . GLY A 1 144 ? 15.152 9.947 13.424 1.00 41.03 144 GLY A N 1
ATOM 1108 C CA . GLY A 1 144 ? 14.995 8.598 13.991 1.00 41.03 144 GLY A CA 1
ATOM 1109 C C . GLY A 1 144 ? 14.715 7.440 13.026 1.00 41.03 144 GLY A C 1
ATOM 1110 O O . GLY A 1 144 ? 14.575 6.314 13.499 1.00 41.03 144 GLY A O 1
ATOM 1111 N N . ALA A 1 145 ? 14.655 7.662 11.711 1.00 41.06 145 ALA A N 1
ATOM 1112 C CA . ALA A 1 145 ? 14.584 6.580 10.724 1.00 41.06 145 ALA A CA 1
ATOM 1113 C C . ALA A 1 145 ? 15.843 6.561 9.844 1.00 41.06 145 ALA A C 1
ATOM 1115 O O . ALA A 1 145 ? 15.794 6.914 8.671 1.00 41.06 145 ALA A O 1
ATOM 1116 N N . ASP A 1 146 ? 16.976 6.147 10.420 1.00 44.81 146 ASP A N 1
ATOM 1117 C CA . ASP A 1 146 ? 18.185 5.871 9.640 1.00 44.81 146 ASP A CA 1
ATOM 1118 C C . ASP A 1 146 ? 17.990 4.581 8.839 1.00 44.81 146 ASP A C 1
ATOM 1120 O O . ASP A 1 146 ? 17.962 3.467 9.373 1.00 44.81 146 ASP A O 1
ATOM 1124 N N . TRP A 1 147 ? 17.863 4.724 7.524 1.00 52.34 147 TRP A N 1
ATOM 1125 C CA . TRP A 1 147 ? 17.992 3.604 6.608 1.00 52.34 147 TRP A CA 1
ATOM 1126 C C . TRP A 1 147 ? 19.464 3.192 6.582 1.00 52.34 147 TRP A C 1
ATOM 1128 O O . TRP A 1 147 ? 20.287 3.847 5.946 1.00 52.34 147 TRP A O 1
ATOM 1138 N N . GLY A 1 148 ? 19.796 2.089 7.257 1.00 47.34 148 GLY A N 1
ATOM 1139 C CA . GLY A 1 148 ? 21.176 1.640 7.501 1.00 47.34 148 GLY A CA 1
ATOM 1140 C C . GLY A 1 148 ? 22.070 1.367 6.279 1.00 47.34 148 GLY A C 1
ATOM 1141 O O . GLY A 1 148 ? 23.163 0.854 6.468 1.00 47.34 148 GLY A O 1
ATOM 1142 N N . ASN A 1 149 ? 21.646 1.696 5.051 1.00 48.53 149 ASN A N 1
ATOM 1143 C CA . ASN A 1 149 ? 22.371 1.437 3.804 1.00 48.53 149 ASN A CA 1
ATOM 1144 C C . ASN A 1 149 ? 22.375 2.609 2.791 1.00 48.53 149 ASN A C 1
ATOM 1146 O O . ASN A 1 149 ? 22.787 2.391 1.656 1.00 48.53 149 ASN A O 1
ATOM 1150 N N . CYS A 1 150 ? 21.941 3.834 3.132 1.00 51.91 150 CYS A N 1
ATOM 1151 C CA . CYS A 1 150 ? 21.947 4.940 2.147 1.00 51.91 150 CYS A CA 1
ATOM 1152 C C . CYS A 1 150 ? 23.351 5.526 1.873 1.00 51.91 150 CYS A C 1
ATOM 1154 O O . CYS A 1 150 ? 23.593 6.091 0.813 1.00 51.91 150 CYS A O 1
ATOM 1156 N N . ALA A 1 151 ? 24.306 5.361 2.792 1.00 51.19 151 ALA A N 1
ATOM 1157 C CA . ALA A 1 151 ? 25.492 6.220 2.859 1.00 51.19 151 ALA A CA 1
ATOM 1158 C C . ALA A 1 151 ? 26.573 6.034 1.769 1.00 51.19 151 ALA A C 1
ATOM 1160 O O . ALA A 1 151 ? 27.461 6.876 1.681 1.00 51.19 151 ALA A O 1
ATOM 1161 N N . SER A 1 152 ? 26.562 4.972 0.954 1.00 52.62 152 SER A N 1
ATOM 1162 C CA . SER A 1 152 ? 27.659 4.726 -0.006 1.00 52.62 152 SER A CA 1
ATOM 1163 C C . SER A 1 152 ? 27.336 5.033 -1.467 1.00 52.62 152 SER A C 1
ATOM 1165 O O . SER A 1 152 ? 28.247 4.982 -2.291 1.00 52.62 152 SER A O 1
ATOM 1167 N N . ALA A 1 153 ? 26.078 5.324 -1.809 1.00 45.84 153 ALA A N 1
ATOM 1168 C CA . ALA A 1 153 ? 25.653 5.263 -3.206 1.00 45.84 153 ALA A CA 1
ATOM 1169 C C . ALA A 1 153 ? 24.779 6.460 -3.672 1.00 45.84 153 ALA A C 1
ATOM 1171 O O . ALA A 1 153 ? 24.662 6.702 -4.870 1.00 45.84 153 ALA A O 1
ATOM 1172 N N . GLY A 1 154 ? 24.259 7.290 -2.760 1.00 56.66 154 GLY A N 1
ATOM 1173 C CA . GLY A 1 154 ? 23.605 8.567 -3.085 1.00 56.66 154 GLY A CA 1
ATOM 1174 C C . GLY A 1 154 ? 22.978 9.224 -1.851 1.00 56.66 154 GLY A C 1
ATOM 1175 O O . GLY A 1 154 ? 22.716 8.541 -0.867 1.00 56.66 154 GLY A O 1
ATOM 1176 N N . THR A 1 155 ? 22.749 10.540 -1.886 1.00 66.81 155 THR A N 1
ATOM 1177 C CA . THR A 1 155 ? 22.203 11.323 -0.750 1.00 66.81 155 THR A CA 1
ATOM 1178 C C . THR A 1 155 ? 20.828 11.935 -1.026 1.00 66.81 155 THR A C 1
ATOM 1180 O O . THR A 1 155 ? 20.363 12.766 -0.253 1.00 66.81 155 THR A O 1
ATOM 1183 N N . GLY A 1 156 ? 20.179 11.573 -2.135 1.00 78.50 156 GLY A N 1
ATOM 1184 C CA . GLY A 1 156 ? 18.879 12.137 -2.481 1.00 78.50 156 GLY A CA 1
ATOM 1185 C C . GLY A 1 156 ? 17.745 11.453 -1.730 1.00 78.50 156 GLY A C 1
ATOM 1186 O O . GLY A 1 156 ? 17.700 10.227 -1.666 1.00 78.50 156 GLY A O 1
ATOM 1187 N N . ASP A 1 157 ? 16.788 12.237 -1.247 1.00 85.75 157 ASP A N 1
ATOM 1188 C CA . ASP A 1 157 ? 15.518 11.729 -0.740 1.00 85.75 157 ASP A CA 1
ATOM 1189 C C . ASP A 1 157 ? 14.402 12.004 -1.746 1.00 85.75 157 ASP A C 1
ATOM 1191 O O . ASP A 1 157 ? 14.303 13.083 -2.333 1.00 85.75 157 ASP A O 1
ATOM 1195 N N . ILE A 1 158 ? 13.536 11.013 -1.942 1.00 90.31 158 ILE A N 1
ATOM 1196 C CA . ILE A 1 158 ? 12.289 11.176 -2.678 1.00 90.31 158 ILE A CA 1
ATOM 1197 C C . ILE A 1 158 ? 11.118 10.979 -1.730 1.00 90.31 158 ILE A C 1
ATOM 1199 O O . ILE A 1 158 ? 10.957 9.922 -1.119 1.00 90.31 158 ILE A O 1
ATOM 1203 N N . CYS A 1 159 ? 10.287 12.009 -1.618 1.00 93.88 159 CYS A N 1
ATOM 1204 C CA . CYS A 1 159 ? 9.100 11.993 -0.780 1.00 93.88 159 CYS A CA 1
ATOM 1205 C C . CYS A 1 159 ? 7.834 11.907 -1.636 1.00 93.88 159 CYS A C 1
ATOM 1207 O O . CYS A 1 159 ? 7.627 12.694 -2.560 1.00 93.88 159 CYS A O 1
ATOM 1209 N N . LEU A 1 160 ? 6.965 10.955 -1.300 1.00 95.62 160 LEU A N 1
ATOM 1210 C CA . LEU A 1 160 ? 5.638 10.797 -1.890 1.00 95.62 160 LEU A CA 1
ATOM 1211 C C . LEU A 1 160 ? 4.649 11.708 -1.141 1.00 95.62 160 LEU A C 1
ATOM 1213 O O . LEU A 1 160 ? 4.000 11.303 -0.171 1.00 95.62 160 LEU A O 1
ATOM 1217 N N . SER A 1 161 ? 4.597 12.977 -1.553 1.00 95.31 161 SER A N 1
ATOM 1218 C CA . SER A 1 161 ? 3.718 13.993 -0.957 1.00 95.31 161 SER A CA 1
ATOM 1219 C C . SER A 1 161 ? 2.252 13.834 -1.365 1.00 95.31 161 SER A C 1
ATOM 1221 O O . SER A 1 161 ? 1.367 14.181 -0.590 1.00 95.31 161 SER A O 1
ATOM 1223 N N . ASP A 1 162 ? 1.996 13.280 -2.549 1.00 96.69 162 ASP A N 1
ATOM 1224 C CA . ASP A 1 162 ? 0.652 13.002 -3.050 1.00 96.69 162 ASP A CA 1
ATOM 1225 C C . ASP A 1 162 ? 0.080 11.727 -2.403 1.00 96.69 162 ASP A C 1
ATOM 1227 O O . ASP A 1 162 ? 0.678 10.648 -2.480 1.00 96.69 162 ASP A O 1
ATOM 1231 N N . ASP A 1 163 ? -1.079 11.860 -1.756 1.00 97.50 163 ASP A N 1
ATOM 1232 C CA . ASP A 1 163 ? -1.759 10.769 -1.055 1.00 97.50 163 ASP A CA 1
ATOM 1233 C C . ASP A 1 163 ? -2.243 9.662 -1.993 1.00 97.50 163 ASP A C 1
ATOM 1235 O O . ASP A 1 163 ? -2.159 8.492 -1.626 1.00 97.50 163 ASP A O 1
ATOM 1239 N N . GLU A 1 164 ? -2.704 9.989 -3.200 1.00 97.62 164 GLU A N 1
ATOM 1240 C CA . GLU A 1 164 ? -3.167 9.000 -4.179 1.00 97.62 164 GLU A CA 1
ATOM 1241 C C . GLU A 1 164 ? -1.995 8.169 -4.705 1.00 97.62 164 GLU A C 1
ATOM 1243 O O . GLU A 1 164 ? -2.071 6.936 -4.804 1.00 97.62 164 GLU A O 1
ATOM 1248 N N . VAL A 1 165 ? -0.871 8.838 -4.982 1.00 97.00 165 VAL A N 1
ATOM 1249 C CA . VAL A 1 165 ? 0.369 8.163 -5.373 1.00 97.00 165 VAL A CA 1
ATOM 1250 C C . VAL A 1 165 ? 0.845 7.283 -4.224 1.00 97.00 165 VAL A C 1
ATOM 1252 O O . VAL A 1 165 ? 1.036 6.084 -4.408 1.00 97.00 165 VAL A O 1
ATOM 1255 N N . TYR A 1 166 ? 0.975 7.822 -3.014 1.00 98.00 166 TYR A N 1
ATOM 1256 C CA . TYR A 1 166 ? 1.450 7.050 -1.870 1.00 98.00 166 TYR A CA 1
ATOM 1257 C C . TYR A 1 166 ? 0.532 5.862 -1.539 1.00 98.00 166 TYR A C 1
ATOM 1259 O O . TYR A 1 166 ? 1.017 4.748 -1.325 1.00 98.00 166 TYR A O 1
ATOM 1267 N N . ARG A 1 167 ? -0.793 6.047 -1.596 1.00 98.06 167 ARG A N 1
ATOM 1268 C CA . ARG A 1 167 ? -1.787 4.977 -1.430 1.00 98.06 167 ARG A CA 1
ATOM 1269 C C . ARG A 1 167 ? -1.568 3.850 -2.432 1.00 98.06 167 ARG A C 1
ATOM 1271 O O . ARG A 1 167 ? -1.591 2.681 -2.049 1.00 98.06 167 ARG A O 1
ATOM 1278 N N . SER A 1 168 ? -1.300 4.187 -3.690 1.00 98.25 168 SER A N 1
ATOM 1279 C CA . SER A 1 168 ? -1.018 3.212 -4.746 1.00 98.25 168 SER A CA 1
ATOM 1280 C C . SER A 1 168 ? 0.210 2.346 -4.429 1.00 98.25 168 SER A C 1
ATOM 1282 O O . SER A 1 168 ? 0.177 1.127 -4.618 1.00 98.25 168 SER A O 1
ATOM 1284 N N . TYR A 1 169 ? 1.258 2.936 -3.843 1.00 98.19 169 TYR A N 1
ATOM 1285 C CA . TYR A 1 169 ? 2.430 2.193 -3.362 1.00 98.19 169 TYR A CA 1
ATOM 1286 C C . TYR A 1 169 ? 2.093 1.298 -2.164 1.00 98.19 169 TYR A C 1
ATOM 1288 O O . TYR A 1 169 ? 2.524 0.147 -2.124 1.00 98.19 169 TYR A O 1
ATOM 1296 N N . LEU A 1 170 ? 1.287 1.767 -1.206 1.00 98.06 170 LEU A N 1
ATOM 1297 C CA . LEU A 1 170 ? 0.865 0.941 -0.066 1.00 98.06 170 LEU A CA 1
ATOM 1298 C C . LEU A 1 170 ? -0.001 -0.252 -0.502 1.00 98.06 170 LEU A C 1
ATOM 1300 O O . LEU A 1 170 ? 0.153 -1.359 0.025 1.00 98.06 170 LEU A O 1
ATOM 1304 N N . LEU A 1 171 ? -0.868 -0.059 -1.501 1.00 98.12 171 LEU A N 1
ATOM 1305 C CA . LEU A 1 171 ? -1.644 -1.141 -2.108 1.00 98.12 171 LEU A CA 1
ATOM 1306 C C . LEU A 1 171 ? -0.738 -2.172 -2.793 1.00 98.12 171 LEU A C 1
ATOM 1308 O O . LEU A 1 171 ? -0.947 -3.370 -2.604 1.00 98.12 171 LEU A O 1
ATOM 1312 N N . ALA A 1 172 ? 0.304 -1.738 -3.508 1.00 98.00 172 ALA A N 1
ATOM 1313 C CA . ALA A 1 172 ? 1.314 -2.643 -4.057 1.00 98.00 172 ALA A CA 1
ATOM 1314 C C . ALA A 1 172 ? 2.085 -3.387 -2.944 1.00 98.00 172 ALA A C 1
ATOM 1316 O O . ALA A 1 172 ? 2.201 -4.617 -2.979 1.00 98.00 172 ALA A O 1
ATOM 1317 N N . ARG A 1 173 ? 2.511 -2.673 -1.891 1.00 97.38 173 ARG A N 1
ATOM 1318 C CA . ARG A 1 173 ? 3.252 -3.224 -0.739 1.00 97.38 173 ARG A CA 1
ATOM 1319 C C . ARG A 1 173 ? 2.484 -4.331 -0.027 1.00 97.38 173 ARG A C 1
ATOM 1321 O O . ARG A 1 173 ? 3.085 -5.285 0.470 1.00 97.38 173 ARG A O 1
ATOM 1328 N N . ARG A 1 174 ? 1.153 -4.238 0.016 1.00 97.06 174 ARG A N 1
ATOM 1329 C CA . ARG A 1 174 ? 0.285 -5.260 0.616 1.00 97.06 174 ARG A CA 1
ATOM 1330 C C . ARG A 1 174 ? 0.539 -6.650 0.026 1.00 97.06 174 ARG A C 1
ATOM 1332 O O . ARG A 1 174 ? 0.523 -7.620 0.782 1.00 97.06 174 ARG A O 1
ATOM 1339 N N . TYR A 1 175 ? 0.788 -6.768 -1.280 1.00 97.94 175 TYR A N 1
ATOM 1340 C CA . TYR A 1 175 ? 1.088 -8.060 -1.912 1.00 97.94 175 TYR A CA 1
ATOM 1341 C C . TYR A 1 175 ? 2.408 -8.641 -1.400 1.00 97.94 175 TYR A C 1
ATOM 1343 O O . TYR A 1 175 ? 2.476 -9.822 -1.063 1.00 97.94 175 TYR A O 1
ATOM 1351 N N . GLN A 1 176 ? 3.421 -7.789 -1.242 1.00 95.81 176 GLN A N 1
ATOM 1352 C CA . GLN A 1 176 ? 4.734 -8.172 -0.729 1.00 95.81 176 GLN A CA 1
ATOM 1353 C C . GLN A 1 176 ? 4.671 -8.612 0.741 1.00 95.81 176 GLN A C 1
ATOM 1355 O O . GLN A 1 176 ? 5.211 -9.658 1.095 1.00 95.81 176 GLN A O 1
ATOM 1360 N N . VAL A 1 177 ? 3.951 -7.872 1.595 1.00 95.81 177 VAL A N 1
ATOM 1361 C CA . VAL A 1 177 ? 3.746 -8.231 3.015 1.00 95.81 177 VAL A CA 1
ATOM 1362 C C . VAL A 1 177 ? 2.988 -9.554 3.153 1.00 95.81 177 VAL A C 1
ATOM 1364 O O . VAL A 1 177 ? 3.274 -10.347 4.048 1.00 95.81 177 VAL A O 1
ATOM 1367 N N . ARG A 1 178 ? 2.052 -9.828 2.239 1.00 96.88 178 ARG A N 1
ATOM 1368 C CA . ARG A 1 178 ? 1.310 -11.095 2.183 1.00 96.88 178 ARG A CA 1
ATOM 1369 C C . ARG A 1 178 ? 2.074 -12.234 1.505 1.00 96.88 178 ARG A C 1
ATOM 1371 O O . ARG A 1 178 ? 1.523 -13.327 1.424 1.00 96.88 178 ARG A O 1
ATOM 1378 N N . GLN A 1 179 ? 3.304 -11.996 1.042 1.00 96.56 179 GLN A N 1
ATOM 1379 C CA . GLN A 1 179 ? 4.136 -12.983 0.348 1.00 96.56 179 GLN A CA 1
ATOM 1380 C C . GLN A 1 179 ? 3.465 -13.565 -0.912 1.00 96.56 179 GLN A C 1
ATOM 1382 O O . GLN A 1 179 ? 3.603 -14.748 -1.220 1.00 96.56 179 GLN A O 1
ATOM 1387 N N . LEU A 1 180 ? 2.714 -12.731 -1.636 1.00 97.38 180 LEU A N 1
ATOM 1388 C CA . LEU A 1 180 ? 2.064 -13.098 -2.893 1.00 97.38 180 LEU A CA 1
ATOM 1389 C C . LEU A 1 180 ? 3.013 -12.806 -4.061 1.00 97.38 180 LEU A C 1
ATOM 1391 O O . LEU A 1 180 ? 3.017 -11.708 -4.610 1.00 97.38 180 LEU A O 1
ATOM 1395 N N . TRP A 1 181 ? 3.861 -13.784 -4.381 1.00 96.62 181 TRP A N 1
ATOM 1396 C CA . TRP A 1 181 ? 4.961 -13.657 -5.350 1.00 96.62 181 TRP A CA 1
ATOM 1397 C C . TRP A 1 181 ? 4.630 -14.155 -6.764 1.00 96.62 181 TRP A C 1
ATOM 1399 O O . TRP A 1 181 ? 5.523 -14.282 -7.603 1.00 96.62 181 TRP A O 1
ATOM 1409 N N . ASP A 1 182 ? 3.380 -14.529 -7.019 1.00 96.31 182 ASP A N 1
ATOM 1410 C CA . ASP A 1 182 ? 2.952 -14.996 -8.331 1.00 96.31 182 ASP A CA 1
ATOM 1411 C C . ASP A 1 182 ? 2.879 -13.843 -9.350 1.00 96.31 182 ASP A C 1
ATOM 1413 O O . ASP A 1 182 ? 2.819 -12.663 -8.998 1.00 96.31 182 ASP A O 1
ATOM 1417 N N . ILE A 1 183 ? 2.911 -14.192 -10.640 1.00 95.50 183 ILE A N 1
ATOM 1418 C CA . ILE A 1 183 ? 2.942 -13.204 -11.726 1.00 95.50 183 ILE A CA 1
ATOM 1419 C C . ILE A 1 183 ? 1.671 -12.348 -11.774 1.00 95.50 183 ILE A C 1
ATOM 1421 O O . ILE A 1 183 ? 1.754 -11.172 -12.129 1.00 95.50 183 ILE A O 1
ATOM 1425 N N . ASP A 1 184 ? 0.524 -12.901 -11.370 1.00 97.25 184 ASP A N 1
ATOM 1426 C CA . ASP A 1 184 ? -0.753 -12.189 -11.372 1.00 97.25 184 ASP A CA 1
ATOM 1427 C C . ASP A 1 184 ? -0.774 -11.143 -10.250 1.00 97.25 184 ASP A C 1
ATOM 1429 O O . ASP A 1 184 ? -1.129 -9.988 -10.487 1.00 97.25 184 ASP A O 1
ATOM 1433 N N . SER A 1 185 ? -0.292 -11.500 -9.056 1.00 98.00 185 SER A N 1
ATOM 1434 C CA . SER A 1 185 ? -0.093 -10.581 -7.929 1.00 98.00 185 SER A CA 1
ATOM 1435 C C . SER A 1 185 ? 0.927 -9.485 -8.239 1.00 98.00 185 SER A C 1
ATOM 1437 O O . SER A 1 185 ? 0.694 -8.321 -7.911 1.00 98.00 185 SER A O 1
ATOM 1439 N N . LEU A 1 186 ? 2.034 -9.818 -8.912 1.00 97.75 186 LEU A N 1
ATOM 1440 C CA . LEU A 1 186 ? 3.017 -8.830 -9.368 1.00 97.75 186 LEU A CA 1
ATOM 1441 C C . LEU A 1 186 ? 2.419 -7.884 -10.421 1.00 97.75 186 LEU A C 1
ATOM 1443 O O . LEU A 1 186 ? 2.650 -6.676 -10.358 1.00 97.75 186 LEU A O 1
ATOM 1447 N N . SER A 1 187 ? 1.611 -8.407 -11.347 1.00 97.25 187 SER A N 1
ATOM 1448 C CA . SER A 1 187 ? 0.892 -7.596 -12.333 1.00 97.25 187 SER A CA 1
ATOM 1449 C C . SER A 1 187 ? -0.136 -6.679 -11.669 1.00 97.25 187 SER A C 1
ATOM 1451 O O . SER A 1 187 ? -0.186 -5.496 -11.995 1.00 97.25 187 SER A O 1
ATOM 1453 N N . ALA A 1 188 ? -0.917 -7.179 -10.710 1.00 98.25 188 ALA A N 1
ATOM 1454 C CA . ALA A 1 188 ? -1.882 -6.375 -9.962 1.00 98.25 188 ALA A CA 1
ATOM 1455 C C . ALA A 1 188 ? -1.190 -5.266 -9.148 1.00 98.25 188 ALA A C 1
ATOM 1457 O O . ALA A 1 188 ? -1.634 -4.118 -9.156 1.00 98.25 188 ALA A O 1
ATOM 1458 N N . ALA A 1 189 ? -0.061 -5.574 -8.501 1.00 98.31 189 ALA A N 1
ATOM 1459 C CA . ALA A 1 189 ? 0.749 -4.588 -7.791 1.00 98.31 189 ALA A CA 1
ATOM 1460 C C . ALA A 1 189 ? 1.295 -3.498 -8.733 1.00 98.31 189 ALA A C 1
ATOM 1462 O O . ALA A 1 189 ? 1.186 -2.313 -8.424 1.00 98.31 189 ALA A O 1
ATOM 1463 N N . ALA A 1 190 ? 1.816 -3.876 -9.906 1.00 97.88 190 ALA A N 1
ATOM 1464 C CA . ALA A 1 190 ? 2.279 -2.926 -10.920 1.00 97.88 190 ALA A CA 1
ATOM 1465 C C . ALA A 1 190 ? 1.141 -2.036 -11.451 1.00 97.88 190 ALA A C 1
ATOM 1467 O O . ALA A 1 190 ? 1.344 -0.844 -11.689 1.00 97.88 190 ALA A O 1
ATOM 1468 N N . GLN A 1 191 ? -0.066 -2.591 -11.591 1.00 97.94 191 GLN A N 1
ATOM 1469 C CA . GLN A 1 191 ? -1.246 -1.847 -12.030 1.00 97.94 191 GLN A CA 1
ATOM 1470 C C . GLN A 1 191 ? -1.732 -0.824 -11.007 1.00 97.94 191 GLN A C 1
ATOM 1472 O O . GLN A 1 191 ? -2.252 0.215 -11.412 1.00 97.94 191 GLN A O 1
ATOM 1477 N N . HIS A 1 192 ? -1.534 -1.064 -9.707 1.00 98.19 192 HIS A N 1
ATOM 1478 C CA . HIS A 1 192 ? -1.780 -0.029 -8.705 1.00 98.19 192 HIS A CA 1
ATOM 1479 C C . HIS A 1 192 ? -0.860 1.180 -8.918 1.00 98.19 192 HIS A C 1
ATOM 1481 O O . HIS A 1 192 ? -1.338 2.302 -8.842 1.00 98.19 192 HIS A O 1
ATOM 1487 N N . ILE A 1 193 ? 0.422 0.969 -9.242 1.00 97.94 193 ILE A N 1
ATOM 1488 C CA . ILE A 1 193 ? 1.411 2.053 -9.384 1.00 97.94 193 ILE A CA 1
ATOM 1489 C C . ILE A 1 193 ? 1.251 2.811 -10.710 1.00 97.94 193 ILE A C 1
ATOM 1491 O O . ILE A 1 193 ? 1.186 4.036 -10.715 1.00 97.94 193 ILE A O 1
ATOM 1495 N N . TRP A 1 194 ? 1.201 2.104 -11.844 1.00 97.38 194 TRP A N 1
ATOM 1496 C CA . TRP A 1 194 ? 1.256 2.740 -13.171 1.00 97.38 194 TRP A CA 1
ATOM 1497 C C . TRP A 1 194 ? -0.082 2.767 -13.921 1.00 97.38 194 TRP A C 1
ATOM 1499 O O . TRP A 1 194 ? -0.184 3.412 -14.972 1.00 97.38 194 TRP A O 1
ATOM 1509 N N . GLY A 1 195 ? -1.118 2.130 -13.371 1.00 97.00 195 GLY A N 1
ATOM 1510 C CA . GLY A 1 195 ? -2.458 2.032 -13.947 1.00 97.00 195 GLY A CA 1
ATOM 1511 C C . GLY A 1 195 ? -2.728 0.703 -14.658 1.00 97.00 195 GLY A C 1
ATOM 1512 O O . GLY A 1 195 ? -1.858 -0.152 -14.807 1.00 97.00 195 GLY A O 1
ATOM 1513 N N . SER A 1 196 ? -3.957 0.528 -15.148 1.00 96.94 196 SER A N 1
ATOM 1514 C CA . SER A 1 196 ? -4.449 -0.742 -15.718 1.00 96.94 196 SER A CA 1
ATOM 1515 C C . SER A 1 196 ? -3.730 -1.216 -16.988 1.00 96.94 196 SER A C 1
ATOM 1517 O O . SER A 1 196 ? -3.868 -2.377 -17.366 1.00 96.94 196 SER A O 1
ATOM 1519 N N . ALA A 1 197 ? -2.964 -0.344 -17.649 1.00 95.00 197 ALA A N 1
ATOM 1520 C CA . ALA A 1 197 ? -2.148 -0.702 -18.807 1.00 95.00 197 ALA A CA 1
ATOM 1521 C C . ALA A 1 197 ? -0.847 -1.434 -18.428 1.00 95.00 197 ALA A C 1
ATOM 1523 O O . ALA A 1 197 ? -0.197 -2.001 -19.309 1.00 95.00 197 ALA A O 1
ATOM 1524 N N . ALA A 1 198 ? -0.462 -1.429 -17.146 1.00 96.12 198 ALA A N 1
ATOM 1525 C CA . ALA A 1 198 ? 0.758 -2.076 -16.699 1.00 96.12 198 ALA A CA 1
ATOM 1526 C C . ALA A 1 198 ? 0.669 -3.600 -16.854 1.00 96.12 198 ALA A C 1
ATOM 1528 O O . ALA A 1 198 ? -0.339 -4.233 -16.521 1.00 96.12 198 ALA A O 1
ATOM 1529 N N . THR A 1 199 ? 1.747 -4.189 -17.364 1.00 94.31 199 THR A N 1
ATOM 1530 C CA . THR A 1 199 ? 1.856 -5.622 -17.645 1.00 94.31 199 THR A CA 1
ATOM 1531 C C . THR A 1 199 ? 3.186 -6.172 -17.152 1.00 94.31 199 THR A C 1
ATOM 1533 O O . THR A 1 199 ? 4.191 -5.463 -17.075 1.00 94.31 199 THR A O 1
ATOM 1536 N N . VAL A 1 200 ? 3.189 -7.460 -16.818 1.00 94.56 200 VAL A N 1
ATOM 1537 C CA . VAL A 1 200 ? 4.373 -8.190 -16.363 1.00 94.56 200 VAL A CA 1
ATOM 1538 C C . VAL A 1 200 ? 4.552 -9.414 -17.249 1.00 94.56 200 VAL A C 1
ATOM 1540 O O . VAL A 1 200 ? 3.614 -10.175 -17.470 1.00 94.56 200 VAL A O 1
ATOM 1543 N N . THR A 1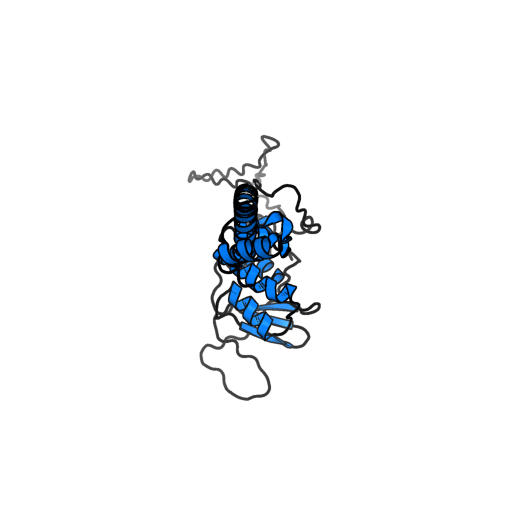 201 ? 5.761 -9.603 -17.770 1.00 93.12 201 THR A N 1
ATOM 1544 C CA . THR A 1 201 ? 6.107 -10.714 -18.663 1.00 93.12 201 THR A CA 1
ATOM 1545 C C . THR A 1 201 ? 7.269 -11.509 -18.079 1.00 93.12 201 THR A C 1
ATOM 1547 O O . THR A 1 201 ? 8.303 -10.947 -17.722 1.00 93.12 201 THR A O 1
ATOM 1550 N N . SER A 1 202 ? 7.132 -12.833 -18.002 1.00 92.44 202 SER A N 1
ATOM 1551 C CA . SER A 1 202 ? 8.246 -13.711 -17.625 1.00 92.44 202 SER A CA 1
ATOM 1552 C C . SER A 1 202 ? 9.243 -13.830 -18.779 1.00 92.44 202 SER A C 1
ATOM 1554 O O . SER A 1 202 ? 8.859 -14.161 -19.900 1.00 92.44 202 SER A O 1
ATOM 1556 N N . LEU A 1 203 ? 10.528 -13.603 -18.501 1.00 87.38 203 LEU A N 1
ATOM 1557 C CA . LEU A 1 203 ? 11.625 -13.788 -19.463 1.00 87.38 203 LEU A CA 1
ATOM 1558 C C . LEU A 1 203 ? 12.328 -15.149 -19.298 1.00 87.38 203 LEU A C 1
ATOM 1560 O O . LEU A 1 203 ? 13.357 -15.411 -19.932 1.00 87.38 203 LEU A O 1
ATOM 1564 N N . GLY A 1 204 ? 11.816 -15.999 -18.400 1.00 89.19 204 GLY A N 1
ATOM 1565 C CA . GLY A 1 204 ? 12.473 -17.235 -17.981 1.00 89.19 204 GLY A CA 1
ATOM 1566 C C . GLY A 1 204 ? 13.789 -17.000 -17.227 1.00 89.19 204 GLY A C 1
ATOM 1567 O O . GLY A 1 204 ? 14.337 -15.896 -17.181 1.00 89.19 204 GLY A O 1
ATOM 1568 N N . GLY A 1 205 ? 14.311 -18.064 -16.612 1.00 91.50 205 GLY A N 1
ATOM 1569 C CA . GLY A 1 205 ? 15.596 -18.017 -15.906 1.00 91.50 205 GLY A CA 1
ATOM 1570 C C . GLY A 1 205 ? 15.623 -17.024 -14.743 1.00 91.50 205 GLY A C 1
ATOM 1571 O O . GLY A 1 205 ? 16.593 -16.290 -14.620 1.00 91.50 205 GLY A O 1
ATOM 1572 N N . ALA A 1 206 ? 14.559 -16.981 -13.931 1.00 92.81 206 ALA A N 1
ATOM 1573 C CA . ALA A 1 206 ? 14.427 -16.065 -12.793 1.00 92.81 206 ALA A CA 1
ATOM 1574 C C . ALA A 1 206 ? 14.464 -14.570 -13.179 1.00 92.81 206 ALA A C 1
ATOM 1576 O O . ALA A 1 206 ? 15.014 -13.742 -12.461 1.00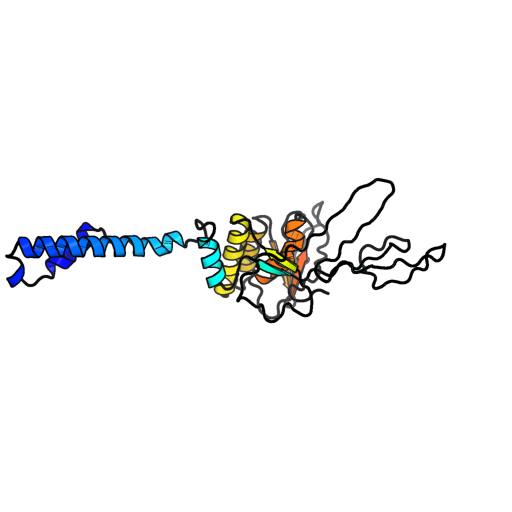 92.81 206 ALA A O 1
ATOM 1577 N N . ARG A 1 207 ? 13.875 -14.208 -14.324 1.00 92.31 207 ARG A N 1
ATOM 1578 C CA . ARG A 1 207 ? 13.814 -12.824 -14.813 1.00 92.31 207 ARG A CA 1
ATOM 1579 C C . ARG A 1 207 ? 12.391 -12.440 -15.185 1.00 92.31 207 ARG A C 1
ATOM 1581 O O . ARG A 1 207 ? 11.681 -13.224 -15.821 1.00 92.31 207 ARG A O 1
ATOM 1588 N N . VAL A 1 208 ? 12.002 -11.222 -14.834 1.00 93.88 208 VAL A N 1
ATOM 1589 C CA . VAL A 1 208 ? 10.688 -10.654 -15.160 1.00 93.88 208 VAL A CA 1
ATOM 1590 C C . VAL A 1 208 ? 10.868 -9.274 -15.772 1.00 93.88 208 VAL A C 1
ATOM 1592 O O . VAL A 1 208 ? 11.666 -8.488 -15.279 1.00 93.88 208 VAL A O 1
ATOM 1595 N N . ALA A 1 209 ? 10.137 -8.986 -16.845 1.00 94.12 209 ALA A N 1
ATOM 1596 C CA . ALA A 1 209 ? 10.039 -7.654 -17.423 1.00 94.12 209 ALA A CA 1
ATOM 1597 C C . ALA A 1 209 ? 8.729 -7.009 -16.988 1.00 94.12 209 ALA A C 1
ATOM 1599 O O . ALA A 1 209 ? 7.659 -7.603 -17.136 1.00 94.12 209 ALA A O 1
ATOM 1600 N N . ILE A 1 210 ? 8.820 -5.789 -16.480 1.00 95.50 210 ILE A N 1
ATOM 1601 C CA . ILE A 1 210 ? 7.682 -4.988 -16.056 1.00 95.50 210 ILE A CA 1
ATOM 1602 C C . ILE A 1 210 ? 7.544 -3.818 -17.025 1.00 95.50 210 ILE A C 1
ATOM 1604 O O . ILE A 1 210 ? 8.510 -3.114 -17.319 1.00 95.50 210 ILE A O 1
ATOM 1608 N N . SER A 1 211 ? 6.340 -3.632 -17.550 1.00 95.44 211 SER A N 1
ATOM 1609 C CA . SER A 1 211 ? 6.021 -2.591 -18.520 1.00 95.44 211 SER A CA 1
ATOM 1610 C C . SER A 1 211 ? 4.891 -1.723 -17.982 1.00 95.44 211 SER A C 1
ATOM 1612 O O . SER A 1 211 ? 3.793 -2.245 -17.800 1.00 95.44 211 SER A O 1
ATOM 1614 N N . PRO A 1 212 ? 5.096 -0.407 -17.793 1.00 95.81 212 PRO A N 1
ATOM 1615 C CA . PRO A 1 212 ? 4.030 0.511 -17.382 1.00 95.81 212 PRO A CA 1
ATOM 1616 C C . PRO A 1 212 ? 2.860 0.592 -18.376 1.00 95.81 212 PRO A C 1
ATOM 1618 O O . PRO A 1 212 ? 1.774 1.037 -18.021 1.00 95.81 212 PRO A O 1
ATOM 1621 N N . GLY A 1 213 ? 3.077 0.198 -19.637 1.00 93.38 213 GLY A N 1
ATOM 1622 C CA . GLY A 1 213 ? 2.066 0.246 -20.701 1.00 93.38 213 GLY A CA 1
ATOM 1623 C C . GLY A 1 213 ? 1.781 1.653 -21.237 1.00 93.38 213 GLY A C 1
ATOM 1624 O O . GLY A 1 213 ? 0.936 1.823 -22.112 1.00 93.38 213 GLY A O 1
ATOM 1625 N N . ARG A 1 214 ? 2.495 2.664 -20.735 1.00 94.56 214 ARG A N 1
ATOM 1626 C CA . ARG A 1 214 ? 2.452 4.064 -21.168 1.00 94.56 214 ARG A CA 1
ATOM 1627 C C . ARG A 1 214 ? 3.805 4.728 -20.934 1.00 94.56 214 ARG A C 1
ATOM 1629 O O . ARG A 1 214 ? 4.639 4.195 -20.204 1.00 94.56 214 ARG A O 1
ATOM 1636 N N . SER A 1 215 ? 4.005 5.897 -21.533 1.00 94.81 215 SER A N 1
ATOM 1637 C CA . SER A 1 215 ? 5.176 6.718 -21.241 1.00 94.81 215 SER A CA 1
ATOM 1638 C C . SER A 1 215 ? 5.114 7.177 -19.787 1.00 94.81 215 SER A C 1
ATOM 1640 O O . SER A 1 215 ? 4.068 7.635 -19.315 1.00 94.81 215 SER A O 1
ATOM 1642 N N . LEU A 1 216 ? 6.232 7.022 -19.083 1.00 94.50 216 LEU A N 1
ATOM 1643 C CA . LEU A 1 216 ? 6.394 7.530 -17.729 1.00 94.50 216 LEU A CA 1
ATOM 1644 C C . LEU A 1 216 ? 6.679 9.030 -17.778 1.00 94.50 216 LEU A C 1
ATOM 1646 O O . LEU A 1 216 ? 7.389 9.516 -18.660 1.00 94.50 216 LEU A O 1
ATOM 1650 N N . THR A 1 217 ? 6.118 9.762 -16.825 1.00 94.88 217 THR A N 1
ATOM 1651 C CA . THR A 1 217 ? 6.477 11.163 -16.588 1.00 94.88 217 THR A CA 1
ATOM 1652 C C . THR A 1 217 ? 7.895 11.263 -16.021 1.00 94.88 217 THR A C 1
ATOM 1654 O O . THR A 1 217 ? 8.420 10.297 -15.467 1.00 94.88 217 THR A O 1
ATOM 1657 N N . SER A 1 218 ? 8.519 12.443 -16.098 1.00 91.56 218 SER A N 1
ATOM 1658 C CA . SER A 1 218 ? 9.852 12.662 -15.513 1.00 91.56 218 SER A CA 1
ATOM 1659 C C . SER A 1 218 ? 9.891 12.337 -14.017 1.00 91.56 218 SER A C 1
ATOM 1661 O O . SER A 1 218 ? 10.870 11.779 -13.535 1.00 91.56 218 SER A O 1
ATOM 1663 N N . LEU A 1 219 ? 8.808 12.635 -13.292 1.00 89.12 219 LEU A N 1
ATOM 1664 C CA . LEU A 1 219 ? 8.691 12.306 -11.875 1.00 89.12 219 LEU A CA 1
ATOM 1665 C C . LEU A 1 219 ? 8.625 10.790 -11.652 1.00 89.12 219 LEU A C 1
ATOM 1667 O O . LEU A 1 219 ? 9.334 10.264 -10.800 1.00 89.12 219 LEU A O 1
ATOM 1671 N N . GLU A 1 220 ? 7.823 10.073 -12.439 1.00 94.25 220 GLU A N 1
ATOM 1672 C CA . GLU A 1 220 ? 7.723 8.614 -12.336 1.00 94.25 220 GLU A CA 1
ATOM 1673 C C . GLU A 1 220 ? 9.035 7.915 -12.688 1.00 94.25 220 GLU A C 1
ATOM 1675 O O . GLU A 1 220 ? 9.372 6.921 -12.052 1.00 94.25 220 GLU A O 1
ATOM 1680 N N . MET A 1 221 ? 9.798 8.447 -13.649 1.00 91.81 221 MET A N 1
ATOM 1681 C CA . MET A 1 221 ? 11.140 7.953 -13.972 1.00 91.81 221 MET A CA 1
ATOM 1682 C C . MET A 1 221 ? 12.073 8.032 -12.758 1.00 91.81 221 MET A C 1
ATOM 1684 O O . MET A 1 221 ? 12.785 7.073 -12.473 1.00 91.81 221 MET A O 1
ATOM 1688 N N . ILE A 1 222 ? 12.027 9.134 -12.002 1.00 89.12 222 ILE A N 1
ATOM 1689 C CA . ILE A 1 222 ? 12.809 9.301 -10.765 1.00 89.12 222 ILE A CA 1
ATOM 1690 C C . ILE A 1 222 ? 12.291 8.365 -9.656 1.00 89.12 222 ILE A C 1
ATOM 1692 O O . ILE A 1 222 ? 13.068 7.873 -8.841 1.00 89.12 222 ILE A O 1
ATOM 1696 N N . GLN A 1 223 ? 10.988 8.070 -9.638 1.00 92.81 223 GLN A N 1
ATOM 1697 C CA . GLN A 1 223 ? 10.362 7.165 -8.667 1.00 92.81 223 GLN A CA 1
ATOM 1698 C C . GLN A 1 223 ? 10.591 5.672 -8.954 1.00 92.81 223 GLN A C 1
ATOM 1700 O O . GLN A 1 223 ? 10.330 4.847 -8.076 1.00 92.81 223 GLN A O 1
ATOM 1705 N N . LEU A 1 224 ? 11.087 5.291 -10.137 1.00 93.06 224 LEU A N 1
ATOM 1706 C CA . LEU A 1 224 ? 11.265 3.885 -10.522 1.00 93.06 224 LEU A CA 1
ATOM 1707 C C . LEU A 1 224 ? 12.013 3.035 -9.483 1.00 93.06 224 LEU A C 1
ATOM 1709 O O . LEU A 1 224 ? 11.509 1.957 -9.155 1.00 93.06 224 LEU A O 1
ATOM 1713 N N . PRO A 1 225 ? 13.145 3.477 -8.898 1.00 91.00 225 PRO A N 1
ATOM 1714 C CA . PRO A 1 225 ? 13.839 2.689 -7.881 1.00 91.00 225 PRO A CA 1
ATOM 1715 C C . PRO A 1 225 ? 12.946 2.370 -6.680 1.00 91.00 225 PRO A C 1
ATOM 1717 O O . PRO A 1 225 ? 12.958 1.252 -6.166 1.00 91.00 225 PRO A O 1
ATOM 1720 N N . VAL A 1 226 ? 12.119 3.330 -6.266 1.00 93.62 226 VAL A N 1
ATOM 1721 C CA . VAL A 1 226 ? 11.165 3.169 -5.164 1.00 93.62 226 VAL A CA 1
ATOM 1722 C C . VAL A 1 226 ? 10.028 2.229 -5.563 1.00 93.62 226 VAL A C 1
ATOM 1724 O O . VAL A 1 226 ? 9.658 1.357 -4.775 1.00 93.62 226 VAL A O 1
ATOM 1727 N N . ALA A 1 227 ? 9.528 2.333 -6.797 1.00 96.19 227 ALA A N 1
ATOM 1728 C CA . ALA A 1 227 ? 8.492 1.443 -7.317 1.00 96.19 227 ALA A CA 1
ATOM 1729 C C . ALA A 1 227 ? 8.954 -0.023 -7.315 1.00 96.19 227 ALA A C 1
ATOM 1731 O O . ALA A 1 227 ? 8.262 -0.897 -6.801 1.00 96.19 227 ALA A O 1
ATOM 1732 N N . PHE A 1 228 ? 10.162 -0.319 -7.794 1.00 95.06 228 PHE A N 1
ATOM 1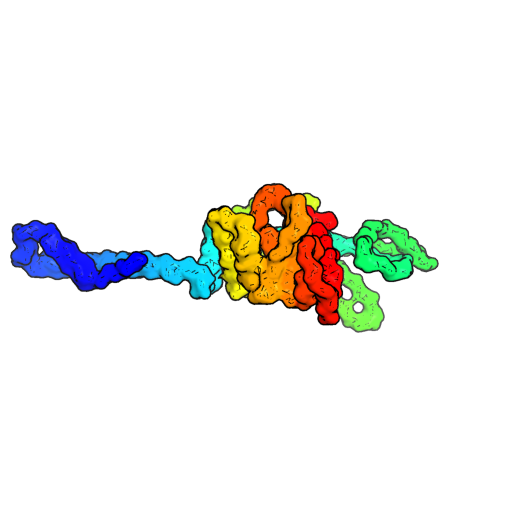733 C CA . PHE A 1 228 ? 10.660 -1.699 -7.821 1.00 95.06 228 PHE A CA 1
ATOM 1734 C C . PHE A 1 228 ? 10.901 -2.302 -6.431 1.00 95.06 228 PHE A C 1
ATOM 1736 O O . PHE A 1 228 ? 10.774 -3.514 -6.266 1.00 95.06 228 PHE A O 1
ATOM 1743 N N . ARG A 1 229 ? 11.187 -1.482 -5.413 1.00 94.44 229 ARG A N 1
ATOM 1744 C CA . ARG A 1 229 ? 11.334 -1.941 -4.020 1.00 94.44 229 ARG A CA 1
ATOM 1745 C C . ARG A 1 229 ? 10.002 -2.356 -3.379 1.00 94.44 229 ARG A C 1
ATOM 1747 O O . ARG A 1 229 ? 10.008 -3.210 -2.488 1.00 94.44 229 ARG A O 1
ATOM 1754 N N . VAL A 1 230 ? 8.888 -1.750 -3.806 1.00 96.62 230 VAL A N 1
ATOM 1755 C CA . VAL A 1 230 ? 7.547 -2.019 -3.254 1.00 96.62 230 VAL A CA 1
ATOM 1756 C C . VAL A 1 230 ? 6.842 -3.197 -3.929 1.00 96.62 230 VAL A C 1
ATOM 1758 O O . VAL A 1 230 ? 5.912 -3.780 -3.368 1.00 96.62 230 VAL A O 1
ATOM 1761 N N . LEU A 1 231 ? 7.272 -3.554 -5.141 1.00 97.44 231 LEU A N 1
ATOM 1762 C CA . LEU A 1 231 ? 6.697 -4.662 -5.890 1.00 97.44 231 LEU A CA 1
ATOM 1763 C C . LEU A 1 231 ? 7.021 -6.016 -5.230 1.00 97.44 231 LEU A C 1
ATOM 1765 O O . LEU A 1 231 ? 8.116 -6.204 -4.689 1.00 97.44 231 LEU A O 1
ATOM 1769 N N . PRO A 1 232 ? 6.098 -6.996 -5.290 1.00 97.19 232 PRO A N 1
ATOM 1770 C CA . PRO A 1 232 ? 6.309 -8.329 -4.739 1.00 97.19 232 PRO A CA 1
ATOM 1771 C C . PRO A 1 232 ? 7.244 -9.155 -5.641 1.00 97.19 232 PRO A C 1
ATOM 1773 O O . PRO A 1 232 ? 6.832 -10.103 -6.308 1.00 97.19 232 PRO A O 1
ATOM 1776 N N . LEU A 1 233 ? 8.528 -8.800 -5.666 1.00 95.69 233 LEU A N 1
ATOM 1777 C CA . LEU A 1 233 ? 9.574 -9.559 -6.348 1.00 95.69 233 LEU A CA 1
ATOM 1778 C C . LEU A 1 233 ? 10.104 -10.668 -5.436 1.00 95.69 233 LEU A C 1
ATOM 1780 O O . LEU A 1 233 ? 10.620 -10.394 -4.350 1.00 95.69 233 LEU A O 1
ATOM 1784 N N . ALA A 1 234 ? 9.990 -11.922 -5.877 1.00 94.56 234 ALA A N 1
ATOM 1785 C CA . ALA A 1 234 ? 10.542 -13.046 -5.130 1.00 94.56 234 ALA A CA 1
ATOM 1786 C C . ALA A 1 234 ? 12.077 -12.932 -5.020 1.00 94.56 234 ALA A C 1
ATOM 1788 O O . ALA A 1 234 ? 12.733 -12.521 -5.983 1.00 94.56 234 ALA A O 1
ATOM 1789 N N . PRO A 1 235 ? 12.680 -13.348 -3.891 1.00 92.62 235 PRO A N 1
ATOM 1790 C CA . PRO A 1 235 ? 14.131 -13.403 -3.760 1.00 92.62 235 PRO A CA 1
ATOM 1791 C C . PRO A 1 235 ? 14.779 -14.214 -4.892 1.00 92.62 235 PRO A C 1
ATOM 1793 O O . PRO A 1 235 ? 14.352 -15.329 -5.192 1.00 92.62 235 PRO A O 1
ATOM 1796 N N . GLY A 1 236 ? 15.820 -13.655 -5.513 1.00 91.75 236 GLY A N 1
ATOM 1797 C CA . GLY A 1 236 ? 16.535 -14.282 -6.630 1.00 91.75 236 GLY A CA 1
ATOM 1798 C C . GLY A 1 236 ? 15.945 -14.005 -8.017 1.00 91.75 236 GLY A C 1
ATOM 1799 O O . GLY A 1 236 ? 16.538 -14.434 -9.003 1.00 91.75 236 GLY A O 1
ATOM 1800 N N . ILE A 1 237 ? 14.826 -13.278 -8.115 1.00 93.38 237 ILE A N 1
ATOM 1801 C CA . ILE A 1 237 ? 14.319 -12.774 -9.393 1.00 93.38 237 ILE A CA 1
ATOM 1802 C C . ILE A 1 237 ? 15.024 -11.464 -9.748 1.00 93.38 237 ILE A C 1
ATOM 1804 O O . ILE A 1 237 ? 15.028 -10.525 -8.954 1.00 93.38 237 ILE A O 1
ATOM 1808 N N . SER A 1 238 ? 15.573 -11.376 -10.958 1.00 94.25 238 SER A N 1
ATOM 1809 C CA . SER A 1 238 ? 16.095 -10.125 -11.509 1.00 94.25 238 SER A CA 1
ATOM 1810 C C . SER A 1 238 ? 14.975 -9.362 -12.226 1.00 94.25 238 SER A C 1
ATOM 1812 O O . SER A 1 238 ? 14.428 -9.879 -13.213 1.00 94.25 238 SER A O 1
ATOM 1814 N N . PRO A 1 239 ? 14.611 -8.157 -11.758 1.00 94.12 239 PRO A N 1
ATOM 1815 C CA . PRO A 1 239 ? 13.636 -7.333 -12.443 1.00 94.12 239 PRO A CA 1
ATOM 1816 C C . PRO A 1 239 ? 14.265 -6.624 -13.644 1.00 94.12 239 PRO A C 1
ATOM 1818 O O . PRO A 1 239 ? 15.425 -6.215 -13.637 1.00 94.12 239 PRO A O 1
ATOM 1821 N N . PHE A 1 240 ? 13.459 -6.467 -14.681 1.00 93.75 240 PHE A N 1
ATOM 1822 C CA . PHE A 1 240 ? 13.754 -5.655 -15.843 1.00 93.75 240 PHE A CA 1
ATOM 1823 C C . PHE A 1 240 ? 12.595 -4.697 -16.074 1.00 93.75 240 PHE A C 1
ATOM 1825 O O . PHE A 1 240 ? 11.442 -5.022 -15.773 1.00 93.75 240 PHE A O 1
ATOM 1832 N N . ILE A 1 241 ? 12.885 -3.550 -16.672 1.00 93.44 241 ILE A N 1
ATOM 1833 C CA . ILE A 1 241 ? 11.866 -2.604 -17.115 1.00 93.44 241 ILE A CA 1
ATOM 1834 C C . ILE A 1 241 ? 11.848 -2.524 -18.638 1.00 93.44 241 ILE A C 1
ATOM 1836 O O . ILE A 1 241 ? 12.883 -2.596 -19.300 1.00 93.44 241 ILE A O 1
ATOM 1840 N N . ASN A 1 242 ? 10.653 -2.391 -19.203 1.00 92.06 242 ASN A N 1
ATOM 1841 C CA . ASN A 1 242 ? 10.477 -2.031 -20.601 1.00 92.06 242 ASN A CA 1
ATOM 1842 C C . ASN A 1 242 ? 9.633 -0.756 -20.709 1.00 92.06 242 ASN A C 1
ATOM 1844 O O . ASN A 1 242 ? 8.456 -0.747 -20.345 1.00 92.06 242 ASN A O 1
ATOM 1848 N N . TYR A 1 243 ? 10.257 0.286 -21.256 1.00 89.75 243 TYR A N 1
ATOM 1849 C CA . TYR A 1 243 ? 9.697 1.628 -21.427 1.00 89.75 243 TYR A CA 1
ATOM 1850 C C . TYR A 1 243 ? 8.803 1.785 -22.664 1.00 89.75 243 TYR A C 1
ATOM 1852 O O . TYR A 1 243 ? 8.165 2.823 -22.839 1.00 89.75 243 TYR A O 1
ATOM 1860 N N . GLN A 1 244 ? 8.766 0.791 -23.554 1.00 83.88 244 GLN A N 1
ATOM 1861 C CA . GLN A 1 244 ? 7.986 0.880 -24.785 1.00 83.88 244 GLN A CA 1
ATOM 1862 C C . GLN A 1 244 ? 6.480 0.822 -24.486 1.00 83.88 244 GLN A C 1
ATOM 1864 O O . GLN A 1 244 ? 6.015 0.024 -23.674 1.00 83.88 244 GLN A O 1
ATOM 1869 N N . THR A 1 245 ? 5.705 1.650 -25.185 1.00 80.69 245 THR A N 1
ATOM 1870 C CA . THR A 1 245 ? 4.257 1.838 -24.978 1.00 80.69 245 THR A CA 1
ATOM 1871 C C . THR A 1 245 ? 3.374 0.903 -25.813 1.00 80.69 245 THR A C 1
ATOM 1873 O O . THR A 1 245 ? 2.158 1.074 -25.876 1.00 80.69 245 THR A O 1
ATOM 1876 N N . GLY A 1 246 ? 3.969 -0.100 -26.461 1.00 70.06 246 GLY A N 1
ATOM 1877 C CA . GLY A 1 246 ? 3.270 -1.079 -27.292 1.00 70.06 246 GLY A CA 1
ATOM 1878 C C . GLY A 1 246 ? 2.912 -2.362 -26.544 1.00 70.06 246 GLY A C 1
ATOM 1879 O O . GLY A 1 246 ? 3.501 -2.694 -25.515 1.00 70.06 246 GLY A O 1
ATOM 1880 N N . LYS A 1 247 ? 1.971 -3.137 -27.100 1.00 60.69 247 LYS A N 1
ATOM 1881 C CA . LYS A 1 247 ? 1.759 -4.520 -26.656 1.00 60.69 247 LYS A CA 1
ATOM 1882 C C . LYS A 1 247 ? 3.041 -5.305 -26.910 1.00 60.69 247 LYS A C 1
ATOM 1884 O O . LYS A 1 247 ? 3.430 -5.517 -28.056 1.00 60.69 247 LYS A O 1
ATOM 1889 N N . VAL A 1 248 ? 3.678 -5.727 -25.829 1.00 58.97 248 VAL A N 1
ATOM 1890 C CA . VAL A 1 248 ? 4.846 -6.598 -25.873 1.00 58.97 248 VAL A CA 1
ATOM 1891 C C . VAL A 1 248 ? 4.443 -7.933 -26.491 1.00 58.97 248 VAL A C 1
ATOM 1893 O O . VAL A 1 248 ? 3.544 -8.607 -25.990 1.00 58.97 248 VAL A O 1
ATOM 1896 N N . PHE A 1 249 ? 5.133 -8.334 -27.557 1.00 54.62 249 PHE A N 1
ATOM 1897 C CA . PHE A 1 249 ? 5.052 -9.685 -28.102 1.00 54.62 249 PHE A CA 1
ATOM 1898 C C . PHE A 1 249 ? 6.307 -10.466 -27.691 1.00 54.62 249 PHE A C 1
ATOM 1900 O O . PHE A 1 249 ? 7.426 -10.029 -27.958 1.00 54.62 249 PHE A O 1
ATOM 1907 N N . GLY A 1 250 ? 6.129 -11.604 -27.015 1.00 48.69 250 GLY A N 1
ATOM 1908 C CA . GLY A 1 250 ? 7.212 -12.509 -26.620 1.00 48.69 250 GLY A CA 1
ATOM 1909 C C . GLY A 1 250 ? 7.236 -13.767 -27.491 1.00 48.69 250 GLY A C 1
ATOM 1910 O O . GLY A 1 250 ? 6.188 -14.331 -27.792 1.00 48.69 250 GLY A O 1
ATOM 1911 N N . PHE A 1 251 ? 8.424 -14.230 -27.888 1.00 43.66 251 PHE A N 1
ATOM 1912 C CA . PHE A 1 251 ? 8.572 -15.466 -28.662 1.00 43.66 251 PHE A CA 1
ATOM 1913 C C . PHE A 1 251 ? 8.527 -16.712 -27.754 1.00 43.66 251 PHE A C 1
ATOM 1915 O O . PHE A 1 251 ? 9.396 -16.918 -26.911 1.00 43.66 251 PHE A O 1
ATOM 1922 N N . GLY A 1 252 ? 7.528 -17.566 -27.989 1.00 40.53 252 GLY A N 1
ATOM 1923 C CA . GLY A 1 252 ? 7.349 -18.938 -27.491 1.00 40.53 252 GLY A CA 1
ATOM 1924 C C . GLY A 1 252 ? 6.449 -19.696 -28.481 1.00 40.53 252 GLY A C 1
ATOM 1925 O O . GLY A 1 252 ? 5.722 -19.044 -29.219 1.00 40.53 252 GLY A O 1
ATOM 1926 N N . ALA A 1 253 ? 6.545 -21.030 -28.565 1.00 36.50 253 ALA A N 1
ATOM 1927 C CA . ALA A 1 253 ? 6.209 -21.903 -29.715 1.00 36.50 253 ALA A CA 1
ATOM 1928 C C . ALA A 1 253 ? 4.749 -21.933 -30.265 1.00 36.50 253 ALA A C 1
ATOM 1930 O O . ALA A 1 253 ? 4.218 -23.002 -30.563 1.00 36.50 253 ALA A O 1
ATOM 1931 N N . GLY A 1 254 ? 4.101 -20.786 -30.456 1.00 39.03 254 GLY A N 1
ATOM 1932 C CA . GLY A 1 254 ? 2.843 -20.617 -31.177 1.00 39.03 254 GLY A CA 1
ATOM 1933 C C . GLY A 1 254 ? 3.015 -19.567 -32.271 1.00 39.03 254 GLY A C 1
ATOM 1934 O O . GLY A 1 254 ? 3.277 -18.402 -31.994 1.00 39.03 254 GLY A O 1
ATOM 1935 N N . TRP A 1 255 ? 2.910 -19.993 -33.525 1.00 39.81 255 TRP A N 1
ATOM 1936 C CA . TRP A 1 255 ? 2.997 -19.141 -34.708 1.00 39.81 255 TRP A CA 1
ATOM 1937 C C . TRP A 1 255 ? 1.808 -18.170 -34.791 1.00 39.81 255 TRP A C 1
ATOM 1939 O O . TRP A 1 255 ? 0.659 -18.602 -34.847 1.00 39.81 255 TRP A O 1
ATOM 1949 N N . GLY A 1 256 ? 2.085 -16.869 -34.878 1.00 39.06 256 GLY A N 1
ATOM 1950 C CA . GLY A 1 256 ? 1.113 -15.822 -35.202 1.00 39.06 256 GLY A CA 1
ATOM 1951 C C . GLY A 1 256 ? 1.859 -14.506 -35.405 1.00 39.06 256 GLY A C 1
ATOM 1952 O O . GLY A 1 256 ? 2.563 -14.077 -34.501 1.00 39.06 256 GLY A O 1
ATOM 1953 N N . GLY A 1 257 ? 1.812 -13.955 -36.620 1.00 42.28 257 GLY A N 1
ATOM 1954 C CA . GLY A 1 257 ? 2.748 -12.941 -37.119 1.00 42.28 257 GLY A CA 1
ATOM 1955 C C . GLY A 1 257 ? 2.775 -11.602 -36.373 1.00 42.28 257 GLY A C 1
ATOM 1956 O O . GLY A 1 257 ? 1.906 -11.295 -35.563 1.00 42.28 257 GLY A O 1
ATOM 1957 N N . LEU A 1 258 ? 3.798 -10.803 -36.700 1.00 42.16 258 LEU A N 1
ATOM 1958 C CA . LEU A 1 258 ? 3.964 -9.412 -36.271 1.00 42.16 258 LEU A CA 1
ATOM 1959 C C . LEU A 1 258 ? 2.691 -8.622 -36.607 1.00 42.16 258 LEU A C 1
ATOM 1961 O O . LEU A 1 258 ? 2.371 -8.430 -37.779 1.00 42.16 258 LEU A O 1
ATOM 1965 N N . CYS A 1 259 ? 1.963 -8.171 -35.590 1.00 46.19 259 CYS A N 1
ATOM 1966 C CA . CYS A 1 259 ? 0.996 -7.094 -35.770 1.00 46.19 259 CYS A CA 1
ATOM 1967 C C . CYS A 1 259 ? 1.773 -5.800 -36.057 1.00 46.19 259 CYS A C 1
ATOM 1969 O O . CYS A 1 259 ? 2.782 -5.539 -35.397 1.00 46.19 259 CYS A O 1
ATOM 1971 N N . ASP A 1 260 ? 1.304 -4.972 -36.994 1.00 41.44 260 ASP A N 1
ATOM 1972 C CA . ASP A 1 260 ? 1.875 -3.639 -37.220 1.00 41.44 260 ASP A CA 1
ATOM 1973 C C . ASP A 1 260 ? 1.930 -2.856 -35.895 1.00 41.44 260 ASP A C 1
ATOM 1975 O O . ASP A 1 260 ? 0.913 -2.673 -35.222 1.00 41.44 260 ASP A O 1
ATOM 1979 N N . GLY A 1 261 ? 3.136 -2.430 -35.502 1.00 53.19 261 GLY A N 1
ATOM 1980 C CA . GLY A 1 261 ? 3.390 -1.704 -34.250 1.00 53.19 261 GLY A CA 1
ATOM 1981 C C . GLY A 1 261 ? 4.009 -2.520 -33.106 1.00 53.19 261 GLY A C 1
ATOM 1982 O O . GLY A 1 261 ? 4.213 -1.963 -32.029 1.00 53.19 261 GLY A O 1
ATOM 1983 N N . SER A 1 262 ? 4.343 -3.803 -33.296 1.00 47.12 262 SER A N 1
ATOM 1984 C CA . SER A 1 262 ? 5.122 -4.553 -32.299 1.00 47.12 262 SER A CA 1
ATOM 1985 C C . SER A 1 262 ? 6.598 -4.135 -32.323 1.00 47.12 262 SER A C 1
ATOM 1987 O O . SER A 1 262 ? 7.284 -4.327 -33.329 1.00 47.12 262 SER A O 1
ATOM 1989 N N . SER A 1 263 ? 7.101 -3.597 -31.215 1.00 54.22 263 SER A N 1
ATOM 1990 C CA . SER A 1 263 ? 8.526 -3.344 -31.000 1.00 54.22 263 SER A CA 1
ATOM 1991 C C . SER A 1 263 ? 9.181 -4.526 -30.287 1.00 54.22 263 SER A C 1
ATOM 1993 O O . SER A 1 263 ? 8.550 -5.222 -29.488 1.00 54.22 263 SER A O 1
ATOM 1995 N N . TRP A 1 264 ? 10.456 -4.776 -30.596 1.00 52.62 264 TRP A N 1
ATOM 1996 C CA . TRP A 1 264 ? 11.235 -5.778 -29.876 1.00 52.62 264 TRP A CA 1
ATOM 1997 C C . TRP A 1 264 ? 11.322 -5.388 -28.405 1.00 52.62 264 TRP A C 1
ATOM 1999 O O . TRP A 1 264 ? 11.749 -4.275 -28.086 1.00 52.62 264 TRP A O 1
ATOM 2009 N N . LEU A 1 265 ? 10.945 -6.322 -27.527 1.00 61.84 265 LEU A N 1
ATOM 2010 C CA . LEU A 1 265 ? 11.184 -6.180 -26.103 1.00 61.84 265 LEU A CA 1
ATOM 2011 C C . LEU A 1 265 ? 12.703 -6.166 -25.895 1.00 61.84 265 LEU A C 1
ATOM 2013 O O . LEU A 1 265 ? 13.354 -7.209 -25.956 1.00 61.84 265 LEU A O 1
ATOM 2017 N N . CYS A 1 266 ? 13.252 -4.982 -25.652 1.00 71.75 266 CYS A N 1
ATOM 2018 C CA . CYS A 1 266 ? 14.620 -4.794 -25.183 1.00 71.75 266 CYS A CA 1
ATOM 2019 C C . CYS A 1 266 ? 14.538 -4.416 -23.701 1.00 71.75 266 CYS A C 1
ATOM 2021 O O . CYS A 1 266 ? 14.620 -3.233 -23.380 1.00 71.75 266 CYS A O 1
ATOM 2023 N N . PRO A 1 267 ? 14.257 -5.382 -22.805 1.00 77.56 267 PRO A N 1
ATOM 2024 C CA . PRO A 1 267 ? 14.134 -5.093 -21.390 1.00 77.56 267 PRO A CA 1
ATOM 2025 C C . PRO A 1 267 ? 15.520 -4.746 -20.843 1.00 77.56 267 PRO A C 1
ATOM 2027 O O . PRO A 1 267 ? 16.495 -5.457 -21.104 1.00 77.56 267 PRO A O 1
ATOM 2030 N N . GLU A 1 268 ? 15.607 -3.668 -20.076 1.00 80.19 268 GLU A N 1
ATOM 2031 C CA . GLU A 1 268 ? 16.855 -3.241 -19.447 1.00 80.19 268 GLU A CA 1
ATOM 2032 C C . GLU A 1 268 ? 16.918 -3.793 -18.020 1.00 80.19 268 GLU A C 1
ATOM 2034 O O . GLU A 1 268 ? 15.893 -3.779 -17.323 1.00 80.19 268 GLU A O 1
ATOM 2039 N N . PRO A 1 269 ? 18.070 -4.346 -17.586 1.00 81.56 269 PRO A N 1
ATOM 2040 C CA . PRO A 1 269 ? 18.221 -4.795 -16.210 1.00 81.56 269 PRO A CA 1
ATOM 2041 C C . PRO A 1 269 ? 18.042 -3.593 -15.288 1.00 81.56 269 PRO A C 1
ATOM 2043 O O . PRO A 1 269 ? 18.618 -2.534 -15.528 1.00 81.56 269 PRO A O 1
ATOM 2046 N N . PHE A 1 270 ? 17.240 -3.762 -14.244 1.00 82.19 270 PHE A N 1
ATOM 2047 C CA . PHE A 1 270 ? 16.974 -2.701 -13.288 1.00 82.19 270 PHE A CA 1
ATOM 2048 C C . PHE A 1 270 ? 17.465 -3.137 -11.912 1.00 82.19 270 PHE A C 1
ATOM 2050 O O . PHE A 1 270 ? 17.007 -4.153 -11.388 1.00 82.19 270 PHE A O 1
ATOM 2057 N N . ASP A 1 271 ? 18.394 -2.390 -11.319 1.00 81.62 271 ASP A N 1
ATOM 2058 C CA . ASP A 1 271 ? 18.810 -2.615 -9.938 1.00 81.62 271 ASP A CA 1
ATOM 2059 C C . ASP A 1 271 ? 18.184 -1.541 -9.034 1.00 81.62 271 ASP A C 1
ATOM 2061 O O . ASP A 1 271 ? 18.576 -0.378 -9.094 1.00 81.62 271 ASP A O 1
ATOM 2065 N N . PRO A 1 272 ? 17.198 -1.890 -8.188 1.00 76.69 272 PRO A N 1
ATOM 2066 C CA . PRO A 1 272 ? 16.589 -0.924 -7.280 1.00 76.69 272 PRO A CA 1
ATOM 2067 C C . PRO A 1 272 ? 17.489 -0.541 -6.091 1.00 76.69 272 PRO A C 1
ATOM 2069 O O . PRO A 1 272 ? 17.120 0.348 -5.309 1.00 76.69 272 PRO A O 1
ATOM 2072 N N . TYR A 1 273 ? 18.615 -1.234 -5.897 1.00 75.06 273 TYR A N 1
ATOM 2073 C CA . TYR A 1 273 ? 19.484 -1.102 -4.728 1.00 75.06 273 TYR A CA 1
ATOM 2074 C C . TYR A 1 273 ? 20.871 -0.544 -5.043 1.00 75.06 273 TYR A C 1
ATOM 2076 O O . TYR A 1 273 ? 21.473 0.038 -4.142 1.00 75.06 273 TYR A O 1
ATOM 2084 N N . SER A 1 274 ? 21.379 -0.700 -6.267 1.00 68.44 274 SER A N 1
ATOM 2085 C CA . SER A 1 274 ? 22.641 -0.079 -6.680 1.00 68.44 274 SER A CA 1
ATOM 2086 C C . SER A 1 274 ? 22.417 1.161 -7.539 1.00 68.44 274 SER A C 1
ATOM 2088 O O . SER A 1 274 ? 21.436 1.276 -8.267 1.00 68.44 274 SER A O 1
ATOM 2090 N N . CYS A 1 275 ? 23.337 2.113 -7.414 1.00 56.19 275 CYS A N 1
ATOM 2091 C CA . CYS A 1 275 ? 23.296 3.393 -8.114 1.00 56.19 275 CYS A CA 1
ATOM 2092 C C . CYS A 1 275 ? 24.244 3.422 -9.330 1.00 56.19 275 CYS A C 1
ATOM 2094 O O . CYS A 1 275 ? 24.797 4.477 -9.639 1.00 56.19 275 CYS A O 1
ATOM 2096 N N . ASN A 1 276 ? 24.502 2.263 -9.949 1.00 51.50 276 ASN A N 1
ATOM 2097 C CA . ASN A 1 276 ? 25.491 2.101 -11.023 1.00 51.50 276 ASN A CA 1
ATOM 2098 C C . ASN A 1 276 ? 24.896 2.258 -12.422 1.00 51.50 276 ASN A C 1
ATOM 2100 O O . ASN A 1 276 ? 23.739 1.830 -12.623 1.00 51.50 276 ASN A O 1
#